Protein AF-0000000074258531 (afdb_homodimer)

Structure (mmCIF, N/CA/C/O backbone):
data_AF-0000000074258531-model_v1
#
loop_
_entity.id
_entity.type
_entity.pdbx_description
1 polymer 'Uncharacterized protein'
#
loop_
_atom_site.group_PDB
_atom_site.id
_atom_site.type_symbol
_atom_site.label_atom_id
_atom_site.label_alt_id
_atom_site.label_comp_id
_atom_site.label_asym_id
_atom_site.label_entity_id
_atom_site.label_seq_id
_atom_site.pdbx_PDB_ins_code
_atom_site.Cartn_x
_atom_site.Cartn_y
_atom_site.Cartn_z
_atom_site.occupancy
_atom_site.B_iso_or_equiv
_atom_site.auth_seq_id
_atom_site.auth_comp_id
_atom_site.auth_asym_id
_atom_site.auth_atom_id
_atom_site.pdbx_PDB_model_num
ATOM 1 N N . MET A 1 1 ? 51.062 -3.027 60.656 1 26.27 1 MET A N 1
ATOM 2 C CA . MET A 1 1 ? 50.844 -3.48 59.281 1 26.27 1 MET A CA 1
ATOM 3 C C . MET A 1 1 ? 49.438 -3.127 58.812 1 26.27 1 MET A C 1
ATOM 5 O O . MET A 1 1 ? 48.438 -3.607 59.375 1 26.27 1 MET A O 1
ATOM 9 N N . SER A 1 2 ? 49.219 -1.805 58.375 1 28.23 2 SER A N 1
ATOM 10 C CA . SER A 1 2 ? 48 -1.084 58.062 1 28.23 2 SER A CA 1
ATOM 11 C C . SER A 1 2 ? 47.312 -1.668 56.812 1 28.23 2 SER A C 1
ATOM 13 O O . SER A 1 2 ? 47.938 -1.778 55.75 1 28.23 2 SER A O 1
ATOM 15 N N . VAL A 1 3 ? 46.406 -2.668 57.062 1 28.23 3 VAL A N 1
ATOM 16 C CA . VAL A 1 3 ? 45.625 -3.371 56.062 1 28.23 3 VAL A CA 1
ATOM 17 C C . VAL A 1 3 ? 44.781 -2.369 55.281 1 28.23 3 VAL A C 1
ATOM 19 O O . VAL A 1 3 ? 43.969 -1.641 55.844 1 28.23 3 VAL A O 1
ATOM 22 N N . VAL A 1 4 ? 45.375 -1.8 54.156 1 29.56 4 VAL A N 1
ATOM 23 C CA . VAL A 1 4 ? 44.781 -0.859 53.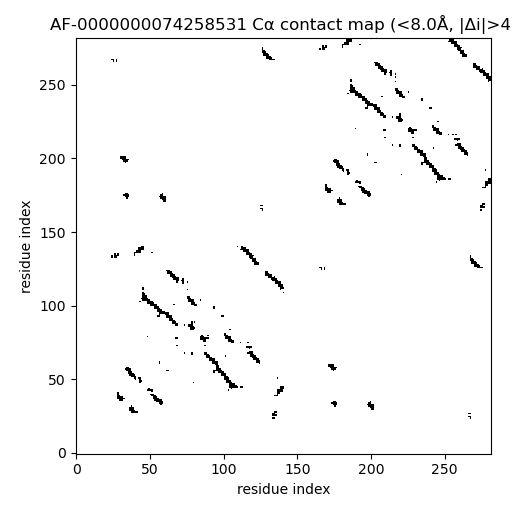219 1 29.56 4 VAL A CA 1
ATOM 24 C C . VAL A 1 4 ? 43.562 -1.503 52.531 1 29.56 4 VAL A C 1
ATOM 26 O O . VAL A 1 4 ? 43.688 -2.566 51.938 1 29.56 4 VAL A O 1
ATOM 29 N N . MET A 1 5 ? 42.312 -1.372 53.125 1 27.48 5 MET A N 1
ATOM 30 C CA . MET A 1 5 ? 41.031 -1.795 52.594 1 27.48 5 MET A CA 1
ATOM 31 C C . MET A 1 5 ? 40.812 -1.232 51.188 1 27.48 5 MET A C 1
ATOM 33 O O . MET A 1 5 ? 40.875 -0.02 51 1 27.48 5 MET A O 1
ATOM 37 N N . GLY A 1 6 ? 41.375 -1.907 50.125 1 28.92 6 GLY A N 1
ATOM 38 C CA . GLY A 1 6 ? 41.25 -1.554 48.719 1 28.92 6 GLY A CA 1
ATOM 39 C C . GLY A 1 6 ? 39.812 -1.458 48.25 1 28.92 6 GLY A C 1
ATOM 40 O O . GLY A 1 6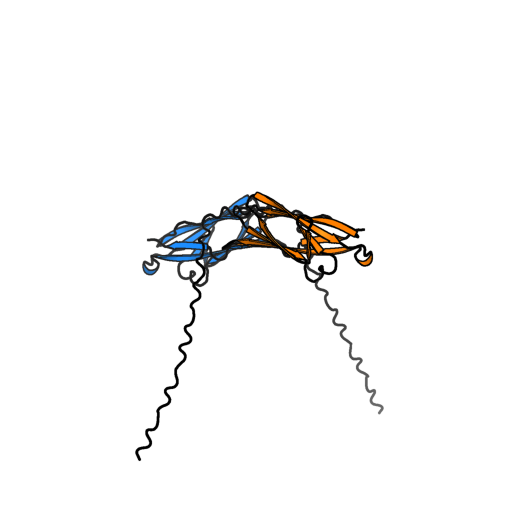 ? 39.031 -2.391 48.469 1 28.92 6 GLY A O 1
ATOM 41 N N . SER A 1 7 ? 39.188 -0.277 48.406 1 26.47 7 SER A N 1
ATOM 42 C CA . SER A 1 7 ? 37.812 0.03 47.969 1 26.47 7 SER A CA 1
ATOM 43 C C . SER A 1 7 ? 37.625 -0.329 46.5 1 26.47 7 SER A C 1
ATOM 45 O O . SER A 1 7 ? 38.438 0.051 45.656 1 26.47 7 SER A O 1
ATOM 47 N N . GLY A 1 8 ? 37.375 -1.646 46.188 1 28.78 8 GLY A N 1
ATOM 48 C CA . GLY A 1 8 ? 37.062 -2.096 44.844 1 28.78 8 GLY A CA 1
ATOM 49 C C . GLY A 1 8 ? 35.938 -1.3 44.219 1 28.78 8 GLY A C 1
ATOM 50 O O . GLY A 1 8 ? 34.844 -1.267 44.719 1 28.78 8 GLY A O 1
ATOM 51 N N . GLY A 1 9 ? 36.281 -0.109 43.688 1 27.09 9 GLY A N 1
ATOM 52 C CA . GLY A 1 9 ? 35.375 0.754 42.969 1 27.09 9 GLY A CA 1
ATOM 53 C C . GLY A 1 9 ? 34.656 0.046 41.844 1 27.09 9 GLY A C 1
ATOM 54 O O . GLY A 1 9 ? 35.25 -0.732 41.094 1 27.09 9 GLY A O 1
ATOM 55 N N . MET A 1 10 ? 33.406 -0.398 42.156 1 24.5 10 MET A N 1
ATOM 56 C CA . MET A 1 10 ? 32.469 -0.991 41.188 1 24.5 10 MET A CA 1
ATOM 57 C C . MET A 1 10 ? 32.344 -0.116 39.938 1 24.5 10 MET A C 1
ATOM 59 O O . MET A 1 10 ? 32.125 1.092 40.031 1 24.5 10 MET A O 1
ATOM 63 N N . ALA A 1 11 ? 33.094 -0.427 38.875 1 23.83 11 ALA A N 1
ATOM 64 C CA . ALA A 1 11 ? 33.031 0.174 37.531 1 23.83 11 ALA A CA 1
ATOM 65 C C . ALA A 1 11 ? 31.594 0.153 37 1 23.83 11 ALA A C 1
ATOM 67 O O . ALA A 1 11 ? 30.953 -0.898 37 1 23.83 11 ALA A O 1
ATOM 68 N N . THR A 1 12 ? 30.812 1.141 37.375 1 24.16 12 THR A N 1
ATOM 69 C CA . THR A 1 12 ? 29.5 1.319 36.75 1 24.16 12 THR A CA 1
ATOM 70 C C . THR A 1 12 ? 29.609 1.31 35.219 1 24.16 12 THR A C 1
ATOM 72 O O . THR A 1 12 ? 30.344 2.107 34.656 1 24.16 12 THR A O 1
ATOM 75 N N . ALA A 1 13 ? 29.625 0.106 34.562 1 25.5 13 ALA A N 1
ATOM 76 C CA . ALA A 1 13 ? 29.516 0.008 33.125 1 25.5 13 ALA A CA 1
ATOM 77 C C . ALA A 1 13 ? 28.406 0.899 32.594 1 25.5 13 ALA A C 1
ATOM 79 O O . ALA A 1 13 ? 27.266 0.814 33.031 1 25.5 13 ALA A O 1
ATOM 80 N N . SER A 1 14 ? 28.719 2.184 32.312 1 24.98 14 SER A N 1
ATOM 81 C CA . SER A 1 14 ? 27.812 3.121 31.656 1 24.98 14 SER A CA 1
ATOM 82 C C . SER A 1 14 ? 27.281 2.549 30.344 1 24.98 14 SER A C 1
ATOM 84 O O . SER A 1 14 ? 28.062 2.172 29.469 1 24.98 14 SER A O 1
ATOM 86 N N . PHE A 1 15 ? 26.25 1.689 30.344 1 24.95 15 PHE A N 1
ATOM 87 C CA . PHE A 1 15 ? 25.547 1.271 29.141 1 24.95 15 PHE A CA 1
ATOM 88 C C . PHE A 1 15 ? 25.219 2.475 28.266 1 24.95 15 PHE A C 1
ATOM 90 O O . PHE A 1 15 ? 24.641 3.457 28.734 1 24.95 15 PHE A O 1
ATOM 97 N N . THR A 1 16 ? 26.219 2.941 27.438 1 23.08 16 THR A N 1
ATOM 98 C CA . THR A 1 16 ? 25.938 3.928 26.406 1 23.08 16 THR A CA 1
ATOM 99 C C . THR A 1 16 ? 24.75 3.496 25.547 1 23.08 16 THR A C 1
ATOM 101 O O . THR A 1 16 ? 24.734 2.393 25 1 23.08 16 THR A O 1
ATOM 104 N N . THR A 1 17 ? 23.578 3.857 25.969 1 25.42 17 THR A N 1
ATOM 105 C CA . THR A 1 17 ? 22.375 3.717 25.141 1 25.42 17 THR A CA 1
ATOM 106 C C . THR A 1 17 ? 22.641 4.242 23.734 1 25.42 17 THR A C 1
ATOM 108 O O . THR A 1 17 ? 23.062 5.383 23.562 1 25.42 17 THR A O 1
ATOM 111 N N . VAL A 1 18 ? 23.297 3.508 22.844 1 23.36 18 VAL A N 1
ATOM 112 C CA . VAL A 1 18 ? 23.375 3.816 21.406 1 23.36 18 VAL A CA 1
ATOM 113 C C . VAL A 1 18 ? 22 4.293 20.922 1 23.36 18 VAL A C 1
ATOM 115 O O . VAL A 1 18 ? 21.016 3.564 21.016 1 23.36 18 VAL A O 1
ATOM 118 N N . ASP A 1 19 ? 21.688 5.535 21.062 1 23.05 19 ASP A N 1
ATOM 119 C CA . ASP A 1 19 ? 20.594 6.172 20.359 1 23.05 19 ASP A CA 1
ATOM 120 C C . ASP A 1 19 ? 20.641 5.832 18.859 1 23.05 19 ASP A C 1
ATOM 122 O O . ASP A 1 19 ? 21.578 6.219 18.156 1 23.05 19 ASP A O 1
ATOM 126 N N . ALA A 1 20 ? 20.391 4.699 18.484 1 26.55 20 ALA A N 1
ATOM 127 C CA . ALA A 1 20 ? 20.234 4.504 17.047 1 26.55 20 ALA A CA 1
ATOM 128 C C . ALA A 1 20 ? 19.469 5.668 16.422 1 26.55 20 ALA A C 1
ATOM 130 O O . ALA A 1 20 ? 18.406 6.055 16.906 1 26.55 20 ALA A O 1
ATOM 131 N N . PRO A 1 21 ? 20.172 6.578 15.695 1 25.78 21 PRO A N 1
ATOM 132 C CA . PRO A 1 21 ? 19.516 7.711 15.039 1 25.78 21 PRO A CA 1
ATOM 133 C C . PRO A 1 21 ? 18.156 7.344 14.445 1 25.78 21 PRO A C 1
ATOM 135 O O . PRO A 1 21 ? 17.938 6.191 14.055 1 25.78 21 PRO A O 1
ATOM 138 N N . ARG A 1 22 ? 17.094 7.938 14.945 1 25.12 22 ARG A N 1
ATOM 139 C CA . ARG A 1 22 ? 15.805 8 14.258 1 25.12 22 ARG A CA 1
ATOM 140 C C . ARG A 1 22 ? 15.984 8.102 12.75 1 25.12 22 ARG A C 1
ATOM 142 O O . ARG A 1 22 ? 16.781 8.922 12.266 1 25.12 22 ARG A O 1
ATOM 149 N N . ASN A 1 23 ? 16.094 7.027 12.109 1 24.73 23 ASN A N 1
ATOM 150 C CA . ASN A 1 23 ? 16.156 7 10.648 1 24.73 23 ASN A CA 1
ATOM 151 C C . ASN A 1 23 ? 15.453 8.211 10.039 1 24.73 23 ASN A C 1
ATOM 153 O O . ASN A 1 23 ? 14.391 8.609 10.5 1 24.73 23 ASN A O 1
ATOM 157 N N . SER A 1 24 ? 16.125 9.281 9.5 1 26.22 24 SER A N 1
ATOM 158 C CA . SER A 1 24 ? 15.695 10.406 8.68 1 26.22 24 SER A CA 1
ATOM 159 C C . SER A 1 24 ? 14.414 10.086 7.914 1 26.22 24 SER A C 1
ATOM 161 O O . SER A 1 24 ? 14.375 9.125 7.141 1 26.22 24 SER A O 1
ATOM 163 N N . ALA A 1 25 ? 13.352 10.555 8.547 1 29.36 25 ALA A N 1
ATOM 164 C CA . ALA A 1 25 ? 12.094 10.602 7.801 1 29.36 25 ALA A CA 1
ATOM 165 C C . ALA A 1 25 ? 12.328 11.094 6.375 1 29.36 25 ALA A C 1
ATOM 167 O O . ALA A 1 25 ? 12.773 12.219 6.168 1 29.36 25 ALA A O 1
ATOM 168 N N . VAL A 1 26 ? 12.984 10.469 5.496 1 27.7 26 VAL A N 1
ATOM 169 C CA . VAL A 1 26 ? 12.875 10.898 4.105 1 27.7 26 VAL A CA 1
ATOM 170 C C . VAL A 1 26 ? 11.484 11.492 3.859 1 27.7 26 VAL A C 1
ATOM 172 O O . VAL A 1 26 ? 10.477 10.805 4.027 1 27.7 26 VAL A O 1
ATOM 175 N N . ASP A 1 27 ? 11.391 12.836 4.055 1 26.38 27 ASP A N 1
ATOM 176 C CA . ASP A 1 27 ? 10.227 13.617 3.652 1 26.38 27 ASP A CA 1
ATOM 177 C C . ASP A 1 27 ? 9.664 13.117 2.322 1 26.38 27 ASP A C 1
ATOM 179 O O . ASP A 1 27 ? 10.281 13.312 1.272 1 26.38 27 ASP A O 1
ATOM 183 N N . VAL A 1 28 ? 9.172 12.078 2.285 1 32.53 28 VAL A N 1
ATOM 184 C CA . VAL A 1 28 ? 8.453 11.672 1.083 1 32.53 28 VAL A CA 1
ATOM 185 C C . VAL A 1 28 ? 7.367 12.695 0.764 1 32.53 28 VAL A C 1
ATOM 187 O O . VAL A 1 28 ? 6.266 12.641 1.317 1 32.53 28 VAL A O 1
ATOM 190 N N . THR A 1 29 ? 7.797 14.055 0.589 1 32.25 29 THR A N 1
ATOM 191 C CA . THR A 1 29 ? 6.836 15.055 0.144 1 32.25 29 THR A CA 1
ATOM 192 C C . THR A 1 29 ? 5.879 14.461 -0.888 1 32.25 29 THR A C 1
ATOM 194 O O . THR A 1 29 ? 4.719 14.18 -0.579 1 32.25 29 THR A O 1
ATOM 197 N N . SER A 1 30 ? 6.113 15.109 -2.191 1 32.5 30 SER A N 1
ATOM 198 C CA . SER A 1 30 ? 5.184 14.891 -3.293 1 32.5 30 SER A CA 1
ATOM 199 C C . SER A 1 30 ? 5.359 13.508 -3.898 1 32.5 30 SER A C 1
ATOM 201 O O . SER A 1 30 ? 6.379 13.227 -4.535 1 32.5 30 SER A O 1
ATOM 203 N N . ASP A 1 31 ? 5.363 12.641 -3.143 1 40.38 31 ASP A N 1
ATOM 204 C CA . ASP A 1 31 ? 5.602 11.383 -3.842 1 40.38 31 ASP A CA 1
ATOM 205 C C . ASP A 1 31 ? 4.469 11.078 -4.816 1 40.38 31 ASP A C 1
ATOM 207 O O . ASP A 1 31 ? 3.297 11.062 -4.43 1 40.38 31 ASP A O 1
ATOM 211 N N . GLU A 1 32 ? 4.711 11.688 -6.02 1 39.19 32 GLU A N 1
ATOM 212 C CA . GLU A 1 32 ?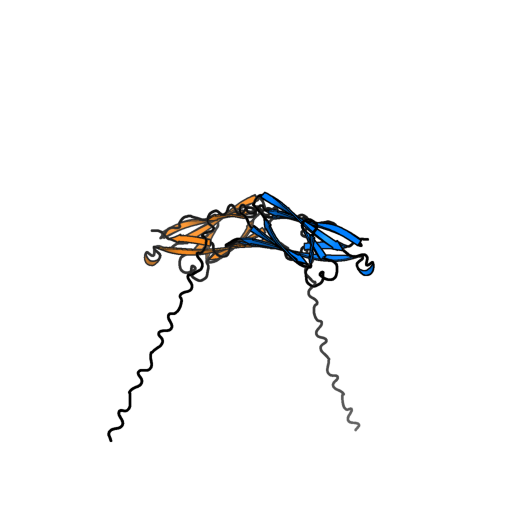 3.887 11.117 -7.082 1 39.19 32 GLU A CA 1
ATOM 213 C C . GLU A 1 32 ? 3.756 9.609 -6.93 1 39.19 32 GLU A C 1
ATOM 215 O O . GLU A 1 32 ? 4.688 8.859 -7.242 1 39.19 32 GLU A O 1
ATOM 220 N N . LEU A 1 33 ? 3.447 9.305 -5.762 1 43.62 33 LEU A N 1
ATOM 221 C CA . LEU A 1 33 ? 3.256 7.867 -5.609 1 43.62 33 LEU A CA 1
ATOM 222 C C . LEU A 1 33 ? 2.34 7.324 -6.699 1 43.62 33 LEU A C 1
ATOM 224 O O . LEU A 1 33 ? 1.337 7.953 -7.047 1 43.62 33 LEU A O 1
ATOM 228 N N . GLY A 1 34 ? 2.834 6.859 -7.555 1 45.47 34 GLY A N 1
ATOM 229 C CA . GLY A 1 34 ? 2.006 6.215 -8.562 1 45.47 34 GLY A CA 1
ATOM 230 C C . GLY A 1 34 ? 0.603 5.91 -8.07 1 45.47 34 GLY A C 1
ATOM 231 O O . GLY A 1 34 ? -0.309 6.723 -8.234 1 45.47 34 GLY A O 1
ATOM 232 N N . ALA A 1 35 ? 0.414 4.918 -7.316 1 51.16 35 ALA A N 1
ATOM 233 C CA . ALA A 1 35 ? -0.926 4.387 -7.078 1 51.16 35 ALA A CA 1
ATOM 234 C C . ALA A 1 35 ? -1.781 5.387 -6.305 1 51.16 35 ALA A C 1
ATOM 236 O O . ALA A 1 35 ? -2.988 5.492 -6.535 1 51.16 35 ALA A O 1
ATOM 237 N N . HIS A 1 36 ? -1.106 6.152 -5.266 1 56.22 36 HIS A N 1
ATOM 238 C CA . HIS A 1 36 ? -1.605 7.359 -4.621 1 56.22 36 HIS A CA 1
ATOM 239 C C . HIS A 1 36 ? -0.624 8.516 -4.781 1 56.22 36 HIS A C 1
ATOM 241 O O . HIS A 1 36 ? 0.59 8.328 -4.68 1 56.22 36 HIS A O 1
ATOM 247 N N . SER A 1 37 ? -1.191 9.438 -5.301 1 78.19 37 SER A N 1
ATOM 248 C CA . SER A 1 37 ? -0.378 10.648 -5.289 1 78.19 37 SER A CA 1
ATOM 249 C C . SER A 1 37 ? -0.714 11.523 -4.086 1 78.19 37 SER A C 1
ATOM 251 O O . SER A 1 37 ? -1.887 11.789 -3.814 1 78.19 37 SER A O 1
ATOM 253 N N . LEU A 1 38 ? 0.176 11.594 -3.234 1 87.69 38 LEU A N 1
ATOM 254 C CA . LEU A 1 38 ? 0.069 12.539 -2.127 1 87.69 38 LEU A CA 1
ATOM 255 C C . LEU A 1 38 ? 0.778 13.852 -2.459 1 87.69 38 LEU A C 1
ATOM 257 O O . LEU A 1 38 ? 1.957 13.844 -2.824 1 87.69 38 LEU A O 1
ATOM 261 N N . ASP A 1 39 ? -0.005 14.891 -2.412 1 90.19 39 ASP A N 1
ATOM 262 C CA . ASP A 1 39 ? 0.582 16.219 -2.461 1 90.19 39 ASP A CA 1
ATOM 263 C C . ASP A 1 39 ? 0.599 16.875 -1.075 1 90.19 39 ASP A C 1
ATOM 265 O O . ASP A 1 39 ? -0.404 17.438 -0.634 1 90.19 39 ASP A O 1
ATOM 269 N N . VAL A 1 40 ? 1.719 16.75 -0.43 1 93.5 40 VAL A N 1
ATOM 270 C CA . VAL A 1 40 ? 1.871 17.219 0.944 1 93.5 40 VAL A CA 1
ATOM 271 C C . VAL A 1 40 ? 2.307 18.688 0.95 1 93.5 40 VAL A C 1
ATOM 273 O O . VAL A 1 40 ? 3.164 19.094 0.159 1 93.5 40 VAL A O 1
ATOM 276 N N . ALA A 1 41 ? 1.733 19.391 1.857 1 95.06 41 ALA A N 1
ATOM 277 C CA . ALA A 1 41 ? 2.053 20.812 1.974 1 95.06 41 ALA A CA 1
ATOM 278 C C . ALA A 1 41 ? 3.525 21.016 2.316 1 95.06 41 ALA A C 1
ATOM 280 O O . ALA A 1 41 ? 4.09 20.266 3.123 1 95.06 41 ALA A O 1
ATOM 281 N N . GLN A 1 42 ? 4.086 22.047 1.744 1 93.06 42 GLN A N 1
ATOM 282 C CA . GLN A 1 42 ? 5.449 22.422 2.094 1 93.06 42 GLN A CA 1
ATOM 283 C C . GLN A 1 42 ? 5.52 23 3.504 1 93.06 42 GLN A C 1
ATOM 285 O O . GLN A 1 42 ? 6.543 22.875 4.184 1 93.06 42 GLN A O 1
ATOM 290 N N . SER A 1 43 ? 4.492 23.672 3.789 1 96.5 43 SER A N 1
ATOM 291 C CA . SER A 1 43 ? 4.348 24.219 5.129 1 96.5 43 SER A CA 1
ATOM 292 C C . SER A 1 43 ? 2.879 24.469 5.469 1 96.5 43 SER A C 1
ATOM 294 O O . SER A 1 43 ? 2.029 24.5 4.578 1 96.5 43 SER A O 1
ATOM 296 N N . VAL A 1 44 ? 2.664 24.5 6.797 1 98.56 44 VAL A N 1
ATOM 297 C CA . VAL A 1 44 ? 1.374 24.922 7.336 1 98.56 44 VAL A CA 1
ATOM 298 C C . VAL A 1 44 ? 1.573 26.094 8.305 1 98.56 44 VAL A C 1
ATOM 300 O O . VAL A 1 44 ? 2.691 26.359 8.75 1 98.56 44 VAL A O 1
ATOM 303 N N . PHE A 1 45 ? 0.486 26.812 8.594 1 98.25 45 PHE A N 1
ATOM 304 C CA . PHE A 1 45 ? 0.713 28.094 9.242 1 98.25 45 PHE A CA 1
ATOM 305 C C . PHE A 1 45 ? -0.116 28.219 10.516 1 98.25 45 PHE A C 1
ATOM 307 O O . PHE A 1 45 ? -1.274 27.797 10.547 1 98.25 45 PHE A O 1
ATOM 314 N N . ILE A 1 46 ? 0.447 28.906 11.492 1 98.12 46 ILE A N 1
ATOM 315 C CA . ILE A 1 46 ? -0.222 29.219 12.75 1 98.12 46 ILE A CA 1
ATOM 316 C C . ILE A 1 46 ? -1.389 30.172 12.484 1 98.12 46 ILE A C 1
ATOM 318 O O . ILE A 1 46 ? -1.303 31.047 11.617 1 98.12 46 ILE A O 1
ATOM 322 N N . ASN A 1 47 ? -2.371 30 13.32 1 98.31 47 ASN A N 1
ATOM 323 C CA . ASN A 1 47 ? -3.562 30.844 13.258 1 98.31 47 ASN A CA 1
ATOM 324 C C . ASN A 1 47 ? -4.195 30.828 11.867 1 98.31 47 ASN A C 1
ATOM 326 O O . ASN A 1 47 ? -4.559 31.859 11.328 1 98.31 47 ASN A O 1
ATOM 330 N N . SER A 1 48 ? -4.234 29.703 11.242 1 98.44 48 SER A N 1
ATOM 331 C CA . SER A 1 48 ? -4.75 29.547 9.891 1 98.44 48 SER A CA 1
ATOM 332 C C . SER A 1 48 ? -5.227 28.125 9.633 1 98.44 48 SER A C 1
ATOM 334 O O . SER A 1 48 ? -4.895 27.203 10.383 1 98.44 48 SER A O 1
ATOM 336 N N . THR A 1 49 ? -6.059 27.984 8.695 1 98.69 49 THR A N 1
ATOM 337 C CA . THR A 1 49 ? -6.383 26.688 8.102 1 98.69 49 THR A CA 1
ATOM 338 C C . THR A 1 49 ? -5.656 26.5 6.773 1 98.69 49 THR A C 1
ATOM 340 O O . THR A 1 49 ? -5.887 27.25 5.824 1 98.69 49 THR A O 1
ATOM 343 N N . SER A 1 50 ? -4.754 25.531 6.695 1 98.56 50 SER A N 1
ATOM 344 C CA . SER A 1 50 ? -3.918 25.281 5.527 1 98.56 50 SER A CA 1
ATOM 345 C C . SER A 1 50 ? -4.223 23.906 4.918 1 98.56 50 SER A C 1
ATOM 347 O O . SER A 1 50 ? -4.609 22.984 5.629 1 98.56 50 SER A O 1
ATOM 349 N N . SER A 1 51 ? -4.086 23.844 3.518 1 98.38 51 SER A N 1
ATOM 350 C CA . SER A 1 51 ? -4.035 22.5 2.945 1 98.38 51 SER A CA 1
ATOM 351 C C . SER A 1 51 ? -2.857 21.703 3.498 1 98.38 51 SER A C 1
ATOM 353 O O . SER A 1 51 ? -1.717 22.172 3.461 1 98.38 51 SER A O 1
ATOM 355 N N . LEU A 1 52 ? -3.162 20.547 4.07 1 98.25 52 LEU A N 1
ATOM 356 C CA . LEU A 1 52 ? -2.1 19.703 4.598 1 98.25 52 LEU A CA 1
ATOM 357 C C . LEU A 1 52 ? -1.666 18.672 3.559 1 98.25 52 LEU A C 1
ATOM 359 O O . LEU A 1 52 ? -0.473 18.531 3.277 1 98.25 52 LEU A O 1
ATOM 363 N N . VAL A 1 53 ? -2.631 17.969 3.006 1 96.62 53 VAL A N 1
ATOM 364 C CA . VAL A 1 53 ? -2.336 16.938 2.014 1 96.62 53 VAL A CA 1
ATOM 365 C C . VAL A 1 53 ? -3.514 16.797 1.052 1 96.62 53 VAL A C 1
ATOM 367 O O . VAL A 1 53 ? -4.672 16.844 1.469 1 96.62 53 VAL A O 1
ATOM 370 N N . THR A 1 54 ? -3.283 16.734 -0.203 1 95.38 54 THR A N 1
ATOM 371 C CA . THR A 1 54 ? -4.238 16.281 -1.209 1 95.38 54 THR A CA 1
ATOM 372 C C . THR A 1 54 ? -3.947 14.852 -1.632 1 95.38 54 THR A C 1
ATOM 374 O O . THR A 1 54 ? -2.832 14.531 -2.053 1 95.38 54 THR A O 1
ATOM 377 N N . VAL A 1 55 ? -4.957 14 -1.43 1 92.94 55 VAL A N 1
ATOM 378 C CA . VAL A 1 55 ? -4.836 12.586 -1.779 1 92.94 55 VAL A CA 1
ATOM 379 C C . VAL A 1 55 ? -5.539 12.32 -3.107 1 92.94 55 VAL A C 1
ATOM 381 O O . VAL A 1 55 ? -6.703 12.688 -3.285 1 92.94 55 VAL A O 1
ATOM 384 N N . THR A 1 56 ? -4.859 11.758 -4.02 1 88.81 56 THR A N 1
ATOM 385 C CA . THR A 1 56 ? -5.445 11.289 -5.273 1 88.81 56 THR A CA 1
ATOM 386 C C . THR A 1 56 ? -5.434 9.766 -5.344 1 88.81 56 THR A C 1
ATOM 388 O O . THR A 1 56 ? -4.391 9.141 -5.137 1 88.81 56 THR A O 1
ATOM 391 N N . ASN A 1 57 ? -6.586 9.203 -5.633 1 89 57 ASN A N 1
ATOM 392 C CA . ASN A 1 57 ? -6.68 7.754 -5.758 1 89 57 ASN A CA 1
ATOM 393 C C . ASN A 1 57 ? -6.371 7.297 -7.18 1 89 57 ASN A C 1
ATOM 395 O O . ASN A 1 57 ? -7.188 7.477 -8.086 1 89 57 ASN A O 1
ATOM 399 N N . ARG A 1 58 ? -5.289 6.559 -7.18 1 78.38 58 ARG A N 1
ATOM 400 C CA . ARG A 1 58 ? -4.879 6.043 -8.484 1 78.38 58 ARG A CA 1
ATOM 401 C C . ARG A 1 58 ? -4.816 4.52 -8.469 1 78.38 58 ARG A C 1
ATOM 403 O O . ARG A 1 58 ? -4.129 3.916 -9.297 1 78.38 58 ARG A O 1
ATOM 410 N N . LEU A 1 59 ? -5.469 3.883 -7.5 1 77.06 59 LEU A N 1
ATOM 411 C CA . LEU A 1 59 ? -5.324 2.453 -7.254 1 77.06 59 LEU A CA 1
ATOM 412 C C . LEU A 1 59 ? -6.305 1.653 -8.102 1 77.06 59 LEU A C 1
ATOM 414 O O . LEU A 1 59 ? -6.383 0.428 -7.988 1 77.06 59 LEU A O 1
ATOM 418 N N . GLY A 1 60 ? -7.059 2.229 -9.078 1 75.69 60 GLY A N 1
ATOM 419 C CA . GLY A 1 60 ? -7.898 1.542 -10.055 1 75.69 60 GLY A CA 1
ATOM 420 C C . GLY A 1 60 ? -9.195 1.022 -9.461 1 75.69 60 GLY A C 1
ATOM 421 O O . GLY A 1 60 ? -9.93 0.277 -10.109 1 75.69 60 GLY A O 1
ATOM 422 N N . ARG A 1 61 ? -9.414 1.254 -8.242 1 82 61 ARG A N 1
ATOM 423 C CA . ARG A 1 61 ? -10.633 0.899 -7.52 1 82 61 ARG A CA 1
ATOM 424 C C . ARG A 1 61 ? -10.93 1.91 -6.418 1 82 61 ARG A C 1
ATOM 426 O O . ARG A 1 61 ? -10.086 2.74 -6.082 1 82 61 ARG A O 1
ATOM 433 N N . ASP A 1 62 ? -12.141 1.833 -5.957 1 89.44 62 ASP A N 1
ATOM 434 C CA . ASP A 1 62 ? -12.461 2.676 -4.809 1 89.44 62 ASP A CA 1
ATOM 435 C C . ASP A 1 62 ? -11.703 2.217 -3.564 1 89.44 62 ASP A C 1
ATOM 437 O O . ASP A 1 62 ? -11.539 1.016 -3.342 1 89.44 62 ASP A O 1
ATOM 441 N N . VAL A 1 63 ? -11.25 3.156 -2.77 1 90.62 63 VAL A N 1
ATOM 442 C CA . VAL A 1 63 ? -10.5 2.822 -1.564 1 90.62 63 VAL A CA 1
ATOM 443 C C . VAL A 1 63 ? -10.977 3.688 -0.4 1 90.62 63 VAL A C 1
ATOM 445 O O . VAL A 1 63 ? -11.555 4.758 -0.609 1 90.62 63 VAL A O 1
ATOM 448 N N . THR A 1 64 ? -10.836 3.135 0.766 1 96.31 64 THR A N 1
ATOM 449 C CA . THR A 1 64 ? -11 3.934 1.976 1 96.31 64 THR A CA 1
ATOM 450 C C . THR A 1 64 ? -9.68 4.57 2.387 1 96.31 64 THR A C 1
ATOM 452 O O . THR A 1 64 ? -8.68 3.877 2.564 1 96.31 64 THR A O 1
ATOM 455 N N . ILE A 1 65 ? -9.695 5.879 2.465 1 95.94 65 ILE A N 1
ATOM 456 C CA . ILE A 1 65 ? -8.516 6.645 2.865 1 95.94 65 ILE A CA 1
ATOM 457 C C . ILE A 1 65 ? -8.641 7.055 4.328 1 95.94 65 ILE A C 1
ATOM 459 O O . ILE A 1 65 ? -9.711 7.484 4.773 1 95.94 65 ILE A O 1
ATOM 463 N N . THR A 1 66 ? -7.613 6.852 5.109 1 98.06 66 THR A N 1
ATOM 464 C CA . THR A 1 66 ? -7.508 7.391 6.457 1 98.06 66 THR A CA 1
ATOM 465 C C . THR A 1 66 ? -6.309 8.328 6.574 1 98.06 66 THR A C 1
ATOM 467 O O . THR A 1 66 ? -5.188 7.957 6.223 1 98.06 66 THR A O 1
ATOM 470 N N . VAL A 1 67 ? -6.574 9.508 6.93 1 98.19 67 VAL A N 1
ATOM 471 C CA . VAL A 1 67 ? -5.535 10.477 7.266 1 98.19 67 VAL A CA 1
ATOM 472 C C . VAL A 1 67 ? -5.566 10.773 8.766 1 98.19 67 VAL A C 1
ATOM 474 O O . VAL A 1 67 ? -6.633 11.031 9.328 1 98.19 67 VAL A O 1
ATOM 477 N N . GLY A 1 68 ? -4.43 10.703 9.461 1 98.81 68 GLY A N 1
ATOM 478 C CA . GLY A 1 68 ? -4.395 10.984 10.883 1 98.81 68 GLY A CA 1
ATOM 479 C C . GLY A 1 68 ? -3.119 11.68 11.328 1 98.81 68 GLY A C 1
ATOM 480 O O . GLY A 1 68 ? -2.045 11.414 10.781 1 98.81 68 GLY A O 1
ATOM 481 N N . LEU A 1 69 ? -3.316 12.508 12.289 1 98.88 69 LEU A N 1
ATOM 482 C CA . LEU A 1 69 ? -2.15 13.062 12.969 1 98.88 69 LEU A CA 1
ATOM 483 C C . LEU A 1 69 ? -1.488 12.008 13.852 1 98.88 69 LEU A C 1
ATOM 485 O O . LEU A 1 69 ? -2.174 11.219 14.508 1 98.88 69 LEU A O 1
ATOM 489 N N . ARG A 1 70 ? -0.157 11.969 13.805 1 98.5 70 ARG A N 1
ATOM 490 C CA . ARG A 1 70 ? 0.533 11.133 14.781 1 98.5 70 ARG A CA 1
ATOM 491 C C . ARG A 1 70 ? 0.343 11.664 16.188 1 98.5 70 ARG A C 1
ATOM 493 O O . ARG A 1 70 ? 0.037 12.844 16.375 1 98.5 70 ARG A O 1
ATOM 500 N N . ASP A 1 71 ? 0.602 10.797 17.188 1 97.81 71 ASP A N 1
ATOM 501 C CA . ASP A 1 71 ? 0.374 11.148 18.578 1 97.81 71 ASP A CA 1
ATOM 502 C C . ASP A 1 71 ? 1.154 12.406 18.969 1 97.81 71 ASP A C 1
ATOM 504 O O . ASP A 1 71 ? 0.649 13.258 19.703 1 97.81 71 ASP A O 1
ATOM 508 N N . ASP A 1 72 ? 2.303 12.555 18.547 1 97.06 72 ASP A N 1
ATOM 509 C CA . ASP A 1 72 ? 3.178 13.664 18.938 1 97.06 72 ASP A CA 1
ATOM 510 C C . ASP A 1 72 ? 2.822 14.938 18.172 1 97.06 72 ASP A C 1
ATOM 512 O O . ASP A 1 72 ? 3.467 15.969 18.359 1 97.06 72 ASP A O 1
ATOM 516 N N . SER A 1 73 ? 1.797 14.891 17.328 1 98.44 73 SER A N 1
ATOM 517 C CA . SER A 1 73 ? 1.424 16.062 16.547 1 98.44 73 SER A CA 1
ATOM 518 C C . SER A 1 73 ? -0.011 16.484 16.828 1 98.44 73 SER A C 1
ATOM 520 O O . SER A 1 73 ? -0.475 17.516 16.328 1 98.44 73 SER A O 1
ATOM 522 N N . GLU A 1 74 ? -0.69 15.75 17.656 1 98.56 74 GLU A N 1
ATOM 523 C CA . GLU A 1 74 ? -2.105 16 17.906 1 98.56 74 GLU A CA 1
ATOM 524 C C . GLU A 1 74 ? -2.305 17.328 18.641 1 98.56 74 GLU A C 1
ATOM 526 O O . GLU A 1 74 ? -3.377 17.938 18.562 1 98.56 74 GLU A O 1
ATOM 531 N N . HIS A 1 75 ? -1.346 17.75 19.328 1 98.31 75 HIS A N 1
ATOM 532 C CA . HIS A 1 75 ? -1.458 19 20.078 1 98.31 75 HIS A CA 1
ATOM 533 C C . HIS A 1 75 ? -1.323 20.203 19.172 1 98.31 75 HIS A C 1
ATOM 535 O O . HIS A 1 75 ? -1.628 21.328 19.562 1 98.31 75 HIS A O 1
ATOM 541 N N . ILE A 1 76 ? -0.851 20.016 17.969 1 98.62 76 ILE A N 1
ATOM 542 C CA . ILE A 1 76 ? -0.481 21.125 17.094 1 98.62 76 ILE A CA 1
ATOM 543 C C . ILE A 1 76 ? -1.737 21.75 16.5 1 98.62 76 ILE A C 1
ATOM 545 O O . ILE A 1 76 ? -1.808 22.969 16.312 1 98.62 76 ILE A O 1
ATOM 549 N N . GLY A 1 77 ? -2.68 20.938 16.109 1 98.75 77 GLY A N 1
ATOM 550 C CA . GLY A 1 77 ? -3.9 21.406 15.469 1 98.75 77 GLY A CA 1
ATOM 551 C C . GLY A 1 77 ? -4.91 20.312 15.219 1 98.75 77 GLY A C 1
ATOM 552 O O . GLY A 1 77 ? -4.773 19.203 15.742 1 98.75 77 GLY A O 1
ATOM 553 N N . ASP A 1 78 ? -5.977 20.703 14.453 1 98.88 78 ASP A N 1
ATOM 554 C CA . ASP A 1 78 ? -7.047 19.781 14.102 1 98.88 78 ASP A CA 1
ATOM 555 C C . ASP A 1 78 ? -7.191 19.656 12.586 1 98.88 78 ASP A C 1
ATOM 557 O O . ASP A 1 78 ? -7.094 20.656 11.867 1 98.88 78 ASP A O 1
ATOM 561 N N . LEU A 1 79 ? -7.488 18.422 12.148 1 98.94 79 LEU A N 1
ATOM 562 C CA . LEU A 1 79 ? -7.762 18.219 10.727 1 98.94 79 LEU A CA 1
ATOM 563 C C . LEU A 1 79 ? -9.109 18.828 10.344 1 98.94 79 LEU A C 1
ATOM 565 O O . LEU A 1 79 ? -10.031 18.859 11.164 1 98.94 79 LEU A O 1
ATOM 569 N N . VAL A 1 80 ? -9.195 19.312 9.094 1 98.94 80 VAL A N 1
ATOM 570 C CA . VAL A 1 80 ? -10.406 19.891 8.523 1 98.94 80 VAL A CA 1
ATOM 571 C C . VAL A 1 80 ? -10.672 19.281 7.148 1 98.94 80 VAL A C 1
ATOM 573 O O . VAL A 1 80 ? -9.773 19.172 6.316 1 98.94 80 VAL A O 1
ATOM 576 N N . VAL A 1 81 ? -11.836 18.812 6.984 1 98.75 81 VAL A N 1
ATOM 577 C CA . VAL A 1 81 ? -12.258 18.281 5.695 1 98.75 81 VAL A CA 1
ATOM 578 C C . VAL A 1 81 ? -13.555 18.953 5.25 1 98.75 81 VAL A C 1
ATOM 580 O O . VAL A 1 81 ? -14.539 18.984 5.992 1 98.75 81 VAL A O 1
ATOM 583 N N . ASP A 1 82 ? -13.469 19.516 4.035 1 97.81 82 ASP A N 1
ATOM 584 C CA . ASP A 1 82 ? -14.641 20.188 3.473 1 97.81 82 ASP A CA 1
ATOM 585 C C . ASP A 1 82 ? -15.195 21.234 4.43 1 97.81 82 ASP A C 1
ATOM 587 O O . ASP A 1 82 ? -16.406 21.328 4.625 1 97.81 82 ASP A O 1
ATOM 591 N N . GLY A 1 83 ? -14.352 21.875 5.109 1 98.06 83 GLY A N 1
ATOM 592 C CA . GLY A 1 83 ? -14.711 23.016 5.941 1 98.06 83 GLY A CA 1
ATOM 593 C C . GLY A 1 83 ? -15.133 22.609 7.34 1 98.06 83 GLY A C 1
ATOM 594 O O . GLY A 1 83 ? -15.508 23.469 8.148 1 98.06 83 GLY A O 1
ATOM 595 N N . THR A 1 84 ? -15.164 21.344 7.672 1 98.56 84 THR A N 1
ATOM 596 C CA . THR A 1 84 ? -15.562 20.859 8.992 1 98.56 84 THR A CA 1
ATOM 597 C C . THR A 1 84 ? -14.352 20.359 9.773 1 98.56 84 THR A C 1
ATOM 599 O O . THR A 1 84 ? -13.578 19.547 9.273 1 98.56 84 THR A O 1
ATOM 602 N N . VAL A 1 85 ? -14.195 20.781 11.008 1 98.75 85 VAL A N 1
ATOM 603 C CA . VAL A 1 85 ? -13.148 20.281 11.891 1 98.75 85 VAL A CA 1
ATOM 604 C C . VAL A 1 85 ? -13.438 18.844 12.266 1 98.75 85 VAL A C 1
ATOM 606 O O . VAL A 1 85 ? -14.516 18.531 12.773 1 98.75 85 VAL A O 1
ATOM 609 N N . VAL A 1 86 ? -12.492 17.953 12.031 1 98.81 86 VAL A N 1
ATOM 610 C CA . VAL A 1 86 ? -12.758 16.531 12.258 1 98.81 86 VAL A CA 1
ATOM 611 C C . VAL A 1 86 ? -11.82 16 13.336 1 98.81 86 VAL A C 1
ATOM 613 O O . VAL A 1 86 ? -11.836 14.805 13.648 1 98.81 86 VAL A O 1
ATOM 616 N N . GLY A 1 87 ? -10.961 16.812 13.914 1 98.75 87 GLY A N 1
ATOM 617 C CA . GLY A 1 87 ? -10.086 16.406 15 1 98.75 87 GLY A CA 1
ATOM 618 C C . GLY A 1 87 ? -8.789 15.773 14.523 1 98.75 87 GLY A C 1
ATOM 619 O O . GLY A 1 87 ? -8.125 16.297 13.633 1 98.75 87 GLY A O 1
ATOM 620 N N . ASN A 1 88 ? -8.352 14.648 15.031 1 98.88 88 ASN A N 1
ATOM 621 C CA . ASN A 1 88 ? -7.008 14.109 14.844 1 98.88 88 ASN A CA 1
ATOM 622 C C . ASN A 1 88 ? -6.953 13.141 13.664 1 98.88 88 ASN A C 1
ATOM 624 O O . ASN A 1 88 ? -5.867 12.797 13.188 1 98.88 88 ASN A O 1
ATOM 628 N N . ALA A 1 89 ? -8.125 12.672 13.242 1 98.94 89 ALA A N 1
ATOM 629 C CA . ALA A 1 89 ? -8.141 11.711 12.141 1 98.94 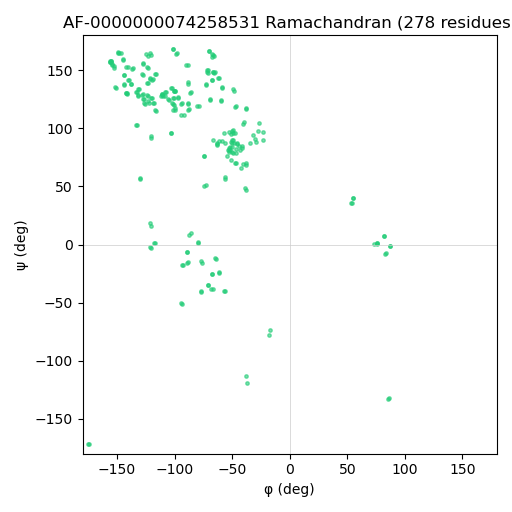89 ALA A CA 1
ATOM 630 C C . ALA A 1 89 ? -9.445 11.789 11.367 1 98.94 89 ALA A C 1
ATOM 632 O O . ALA A 1 89 ? -10.461 12.258 11.891 1 98.94 89 ALA A O 1
ATOM 633 N N . THR A 1 90 ? -9.398 11.453 10.133 1 98.81 90 THR A N 1
ATOM 634 C CA . THR A 1 90 ? -10.57 11.352 9.266 1 98.81 90 THR A CA 1
ATOM 635 C C . THR A 1 90 ? -10.453 10.141 8.344 1 98.81 90 THR A C 1
ATOM 637 O O . THR A 1 90 ? -9.352 9.648 8.094 1 98.81 90 THR A O 1
ATOM 640 N N . SER A 1 91 ? -11.531 9.594 7.926 1 98.69 91 SER A N 1
ATOM 641 C CA . SER A 1 91 ? -11.617 8.5 6.965 1 98.69 91 SER A CA 1
ATOM 642 C C . SER A 1 91 ? -12.734 8.727 5.957 1 98.69 91 SER A C 1
ATOM 644 O O . SER A 1 91 ? -13.812 9.219 6.312 1 98.69 91 SER A O 1
ATOM 646 N N . PHE A 1 92 ? -12.453 8.43 4.73 1 98.12 92 PHE A N 1
ATOM 647 C CA . PHE A 1 92 ? -13.445 8.594 3.674 1 98.12 92 PHE A CA 1
ATOM 648 C C . PHE A 1 92 ? -13.148 7.656 2.506 1 98.12 92 PHE A C 1
ATOM 650 O O . PHE A 1 92 ? -12.016 7.191 2.35 1 98.12 92 PHE A O 1
ATOM 657 N N . THR A 1 93 ? -14.156 7.387 1.772 1 97.56 93 THR A N 1
ATOM 658 C CA . THR A 1 93 ? -13.953 6.629 0.544 1 97.56 93 THR A CA 1
ATOM 659 C C . THR A 1 93 ? -13.586 7.555 -0.612 1 97.56 93 THR A C 1
ATOM 661 O O . THR A 1 93 ? -14.18 8.625 -0.767 1 97.56 93 THR A O 1
ATOM 664 N N . LEU A 1 94 ? -12.586 7.199 -1.289 1 94.56 94 LEU A N 1
ATOM 665 C CA . LEU A 1 94 ? -12.141 7.949 -2.459 1 94.56 94 LEU A CA 1
ATOM 666 C C . LEU A 1 94 ? -12.25 7.102 -3.723 1 94.56 94 LEU A C 1
ATOM 668 O O . LEU A 1 94 ? -11.625 6.039 -3.818 1 94.56 94 LEU A O 1
ATOM 672 N N . THR A 1 95 ? -13.172 7.586 -4.664 1 93.06 95 THR A N 1
ATOM 673 C CA . THR A 1 95 ? -13.359 6.891 -5.93 1 93.06 95 THR A CA 1
ATOM 674 C C . THR A 1 95 ? -12.102 6.957 -6.781 1 93.06 95 THR A C 1
ATOM 676 O O . THR A 1 95 ? -11.336 7.922 -6.695 1 93.06 95 THR A O 1
ATOM 679 N N . GLN A 1 96 ? -11.883 5.938 -7.527 1 84.44 96 GLN A N 1
ATOM 680 C CA . GLN A 1 96 ? -10.727 5.898 -8.414 1 84.44 96 GLN A CA 1
ATOM 681 C C . GLN A 1 96 ? -10.617 7.184 -9.234 1 84.44 96 GLN A C 1
ATOM 683 O O . GLN A 1 96 ? -11.609 7.648 -9.805 1 84.44 96 GLN A O 1
ATOM 688 N N . GLY A 1 97 ? -9.422 7.684 -9.234 1 85.38 97 GLY A N 1
ATOM 689 C CA . GLY A 1 97 ? -9.125 8.812 -10.102 1 85.38 97 GLY A CA 1
ATOM 690 C C . GLY A 1 97 ? -9.516 10.148 -9.492 1 85.38 97 GLY A C 1
ATOM 691 O O . GLY A 1 97 ? -9.188 11.203 -10.039 1 85.38 97 GLY A O 1
ATOM 692 N N . THR A 1 98 ? -10.164 10.172 -8.391 1 92.94 98 THR A N 1
ATOM 693 C CA . THR A 1 98 ? -10.586 11.422 -7.762 1 92.94 98 THR A CA 1
ATOM 694 C C . THR A 1 98 ? -9.617 11.82 -6.652 1 92.94 98 THR A C 1
ATOM 696 O O . THR A 1 98 ? -8.734 11.039 -6.277 1 92.94 98 THR A O 1
ATOM 699 N N . GLU A 1 99 ? -9.695 13.055 -6.242 1 94.38 99 GLU A N 1
ATOM 700 C CA . GLU A 1 99 ? -8.82 13.578 -5.199 1 94.38 99 GLU A CA 1
ATOM 701 C C . GLU A 1 99 ? -9.625 14.242 -4.086 1 94.38 99 GLU A C 1
ATOM 703 O O . GLU A 1 99 ? -10.789 14.602 -4.285 1 94.38 99 GLU A O 1
ATOM 708 N N . ARG A 1 100 ? -9.156 14.344 -2.943 1 96.94 100 ARG A N 1
ATOM 709 C CA . ARG A 1 100 ? -9.703 15.07 -1.804 1 96.94 100 ARG A CA 1
ATOM 710 C C . ARG A 1 100 ? -8.594 15.695 -0.966 1 96.94 100 ARG A C 1
ATOM 712 O O . ARG A 1 100 ? -7.543 15.078 -0.764 1 96.94 100 ARG A O 1
ATOM 719 N N . THR A 1 101 ? -8.844 16.859 -0.567 1 97.88 101 THR A N 1
ATOM 720 C CA . THR A 1 101 ? -7.879 17.594 0.245 1 97.88 101 THR A CA 1
ATOM 721 C C . THR A 1 101 ? -8.258 17.531 1.722 1 97.88 101 THR A C 1
ATOM 723 O O . THR A 1 101 ? -9.422 17.703 2.076 1 97.88 101 THR A O 1
ATOM 726 N N . VAL A 1 102 ? -7.309 17.219 2.551 1 98.69 102 VAL A N 1
ATOM 727 C CA . VAL A 1 102 ? -7.41 17.328 4.004 1 98.69 102 VAL A CA 1
ATOM 728 C C . VAL A 1 102 ? -6.605 18.531 4.484 1 98.69 102 VAL A C 1
ATOM 730 O O . VAL A 1 102 ? -5.43 18.672 4.145 1 98.69 102 VAL A O 1
ATOM 733 N N . GLN A 1 103 ? -7.262 19.375 5.184 1 98.94 103 GLN A N 1
ATOM 734 C CA . GLN A 1 103 ? -6.641 20.578 5.723 1 98.94 103 GLN A CA 1
ATOM 735 C C . GLN A 1 103 ? -6.316 20.422 7.207 1 98.94 103 GLN A C 1
ATOM 737 O O . GLN A 1 103 ? -6.688 19.406 7.82 1 98.94 103 GLN A O 1
ATOM 742 N N . ILE A 1 104 ? -5.539 21.344 7.734 1 98.94 104 ILE A N 1
ATOM 743 C CA . ILE A 1 104 ? -5.266 21.422 9.164 1 98.94 104 ILE A CA 1
ATOM 744 C C . ILE A 1 104 ? -5.473 22.844 9.656 1 98.94 104 ILE A C 1
ATOM 746 O O . ILE A 1 104 ? -5.09 23.797 8.977 1 98.94 104 ILE A O 1
ATOM 750 N N . GLU A 1 105 ? -6.141 22.969 10.734 1 98.88 105 GLU A N 1
ATOM 751 C CA . GLU A 1 105 ? -6.293 24.25 11.438 1 98.88 105 GLU A CA 1
ATOM 752 C C . GLU A 1 105 ? -5.348 24.328 12.633 1 98.88 105 GLU A C 1
ATOM 754 O O . GLU A 1 105 ? -5.406 23.5 13.539 1 98.88 105 GLU A O 1
ATOM 759 N N . ILE A 1 106 ? -4.52 25.266 12.594 1 98.88 106 ILE A N 1
ATOM 760 C CA . ILE A 1 106 ? -3.566 25.469 13.68 1 98.88 106 ILE A CA 1
ATOM 761 C C . ILE A 1 106 ? -3.928 26.734 14.445 1 98.88 106 ILE A C 1
ATOM 763 O O . ILE A 1 106 ? -4.094 27.797 13.859 1 98.88 106 ILE A O 1
ATOM 767 N N . PRO A 1 107 ? -4.051 26.641 15.789 1 98.62 107 PRO A N 1
ATOM 768 C CA . PRO A 1 107 ? -4.473 27.797 16.578 1 98.62 107 PRO A CA 1
ATOM 769 C C . PRO A 1 107 ? -3.4 28.891 16.641 1 98.62 107 PRO A C 1
ATOM 771 O O . PRO A 1 107 ? -2.246 28.641 16.281 1 98.62 107 PRO A O 1
ATOM 774 N N . ASP A 1 108 ? -3.869 30.047 17.109 1 97.88 108 ASP A N 1
ATOM 775 C CA . ASP A 1 108 ? -2.963 31.172 17.328 1 97.88 108 ASP A CA 1
ATOM 776 C C . ASP A 1 108 ? -2.109 30.953 18.562 1 97.88 108 ASP A C 1
ATOM 778 O O . ASP A 1 108 ? -2.393 31.516 19.625 1 97.88 108 ASP A O 1
ATOM 782 N N . ASP A 1 109 ? -1.159 30.156 18.5 1 97.62 109 ASP A N 1
ATOM 783 C CA . ASP A 1 109 ? -0.227 29.812 19.562 1 97.62 109 ASP A CA 1
ATOM 784 C C . ASP A 1 109 ? 1.217 29.859 19.062 1 97.62 109 ASP A C 1
ATOM 786 O O . ASP A 1 109 ? 1.688 28.906 18.438 1 97.62 109 ASP A O 1
ATOM 790 N N . ALA A 1 110 ? 1.936 30.812 19.344 1 95.19 110 ALA A N 1
ATOM 791 C CA . ALA A 1 110 ? 3.287 31.078 18.859 1 95.19 110 ALA A CA 1
ATOM 792 C C . ALA A 1 110 ? 4.246 29.969 19.281 1 95.19 110 ALA A C 1
ATOM 794 O O . ALA A 1 110 ? 5.309 29.797 18.688 1 95.19 110 ALA A O 1
ATOM 795 N N . SER A 1 111 ? 3.912 29.25 20.359 1 97.06 111 SER A N 1
ATOM 796 C CA . SER A 1 111 ? 4.777 28.172 20.812 1 97.06 111 SER A CA 1
ATOM 797 C C . SER A 1 111 ? 4.859 27.047 19.797 1 97.06 111 SER A C 1
ATOM 799 O O . SER A 1 111 ? 5.727 26.188 19.875 1 97.06 111 SER A O 1
ATOM 801 N N . LEU A 1 112 ? 4.02 27.094 18.844 1 97.94 112 LEU A N 1
ATOM 802 C CA . LEU A 1 112 ? 3.963 26.031 17.828 1 97.94 112 LEU A CA 1
ATOM 803 C C . LEU A 1 112 ? 4.895 26.359 16.672 1 97.94 112 LEU A C 1
ATOM 805 O O . LEU A 1 112 ? 5.07 25.531 15.766 1 97.94 112 LEU A O 1
ATOM 809 N N . THR A 1 113 ? 5.422 27.562 16.766 1 95.12 113 THR A N 1
ATOM 810 C CA . THR A 1 113 ? 6.348 27.938 15.695 1 95.12 113 THR A CA 1
ATOM 811 C C . THR A 1 113 ? 7.516 26.953 15.625 1 95.12 113 THR A C 1
ATOM 813 O O . THR A 1 113 ? 8.062 26.562 16.656 1 95.12 113 THR A O 1
ATOM 816 N N . ASP A 1 114 ? 7.906 26.484 14.398 1 94.56 114 ASP A N 1
ATOM 817 C CA . ASP A 1 114 ? 9.039 25.625 14.086 1 94.56 114 ASP A CA 1
ATOM 818 C C . ASP A 1 114 ? 8.75 24.172 14.477 1 94.56 114 ASP A C 1
ATOM 820 O O . ASP A 1 114 ? 9.633 23.328 14.422 1 94.56 114 ASP A O 1
ATOM 824 N N . GLU A 1 115 ? 7.555 23.953 14.992 1 97.88 115 GLU A N 1
ATOM 825 C CA . GLU A 1 115 ? 7.148 22.562 15.133 1 97.88 115 GLU A CA 1
ATOM 826 C C . GLU A 1 115 ? 6.941 21.906 13.766 1 97.88 115 GLU A C 1
ATOM 828 O O . GLU A 1 115 ? 7.016 22.578 12.734 1 97.88 115 GLU A O 1
ATOM 833 N N . THR A 1 116 ? 6.906 20.625 13.797 1 97.88 116 THR A N 1
ATOM 834 C CA . THR A 1 116 ? 6.605 19.844 12.602 1 97.88 116 THR A CA 1
ATOM 835 C C . THR A 1 116 ? 5.359 18.984 12.82 1 97.88 116 THR A C 1
ATOM 837 O O . THR A 1 116 ? 5.238 18.312 13.844 1 97.88 116 THR A O 1
ATOM 840 N N . VAL A 1 117 ? 4.375 19.141 11.891 1 98.44 117 VAL A N 1
ATOM 841 C CA . VAL A 1 117 ? 3.221 18.25 11.914 1 98.44 117 VAL A CA 1
ATOM 842 C C . VAL A 1 117 ? 3.592 16.906 11.273 1 98.44 117 VAL A C 1
ATOM 844 O O . VAL A 1 117 ? 3.988 16.859 10.109 1 98.44 117 VAL A O 1
ATOM 847 N N . TYR A 1 118 ? 3.498 15.828 12.031 1 97.44 118 TYR A N 1
ATOM 848 C CA . TYR A 1 118 ? 3.646 14.477 11.5 1 97.44 118 TYR A CA 1
ATOM 849 C C . TYR A 1 118 ? 2.291 13.797 11.352 1 97.44 118 TYR A C 1
ATOM 851 O O . TYR A 1 118 ? 1.438 13.898 12.242 1 97.44 118 TYR A O 1
ATOM 859 N N . PHE A 1 119 ? 2.064 13.141 10.211 1 96.88 119 PHE A N 1
ATOM 860 C CA . PHE A 1 119 ? 0.782 12.492 9.969 1 96.88 119 PHE A CA 1
ATOM 861 C C . PHE A 1 119 ? 0.957 11.258 9.094 1 96.88 119 PHE A C 1
ATOM 863 O O . PHE A 1 119 ? 2.045 11.016 8.562 1 96.88 119 PHE A O 1
ATOM 870 N N . TYR A 1 120 ? -0.009 10.461 9.055 1 95.5 120 TYR A N 1
ATOM 871 C CA . TYR A 1 120 ? -0.002 9.273 8.203 1 95.5 120 TYR A CA 1
ATOM 872 C C . TYR A 1 120 ? -1.196 9.281 7.254 1 95.5 120 TYR A C 1
ATOM 874 O O . TYR A 1 120 ? -2.203 9.945 7.516 1 95.5 120 TYR A O 1
ATOM 882 N N . VAL A 1 121 ? -1.049 8.648 6.094 1 94.12 121 VAL A N 1
ATOM 883 C CA . VAL A 1 121 ? -2.109 8.383 5.125 1 94.12 121 VAL A CA 1
ATOM 884 C C . VAL A 1 121 ? -2.154 6.895 4.801 1 94.12 121 VAL A C 1
ATOM 886 O O . VAL A 1 121 ? -1.162 6.32 4.344 1 94.12 121 VAL A O 1
ATOM 889 N N . ASP A 1 122 ? -3.273 6.344 5.062 1 93.81 122 ASP A N 1
ATOM 890 C CA . ASP A 1 122 ? -3.479 4.934 4.746 1 93.81 122 ASP A CA 1
ATOM 891 C C . ASP A 1 122 ? -4.621 4.758 3.75 1 93.81 122 ASP A C 1
ATOM 893 O O . ASP A 1 122 ? -5.609 5.496 3.789 1 93.81 122 ASP A O 1
ATOM 897 N N . ALA A 1 123 ? -4.441 3.848 2.877 1 90.88 123 ALA A N 1
ATOM 898 C CA . ALA A 1 123 ? -5.504 3.438 1.965 1 90.88 123 ALA A CA 1
ATOM 899 C C . ALA A 1 123 ? -5.766 1.937 2.066 1 90.88 123 ALA A C 1
ATOM 901 O O . ALA A 1 123 ? -4.832 1.144 2.188 1 90.88 123 ALA A O 1
ATOM 902 N N . SER A 1 124 ? -7.035 1.6 2.041 1 91.31 124 SER A N 1
ATOM 903 C CA . SER A 1 124 ? -7.387 0.187 2.143 1 91.31 124 SER A CA 1
ATOM 904 C C . SER A 1 124 ? -8.539 -0.165 1.201 1 91.31 124 SER A C 1
ATOM 906 O O . SER A 1 124 ? -9.422 0.656 0.962 1 91.31 124 SER A O 1
ATOM 908 N N . ALA A 1 125 ? -8.461 -1.24 0.655 1 87.25 125 ALA A N 1
ATOM 909 C CA . ALA A 1 125 ? -9.5 -1.956 -0.083 1 87.25 125 ALA A CA 1
ATOM 910 C C . ALA A 1 125 ? -9.383 -3.463 0.122 1 87.25 125 ALA A C 1
ATOM 912 O O . ALA A 1 125 ? -8.367 -3.945 0.642 1 87.25 125 ALA A O 1
ATOM 913 N N . PRO A 1 126 ? -10.477 -4.16 -0.113 1 84.12 126 PRO A N 1
ATOM 914 C CA . PRO A 1 126 ? -10.328 -5.609 0.031 1 84.12 126 PRO A CA 1
ATOM 915 C C . PRO A 1 126 ? -9.086 -6.152 -0.667 1 84.12 126 PRO A C 1
ATOM 917 O O . PRO A 1 126 ? -8.914 -5.953 -1.873 1 84.12 126 PRO A O 1
ATOM 920 N N . GLY A 1 127 ? -8.172 -6.758 0.12 1 83.25 127 GLY A N 1
ATOM 921 C CA . GLY A 1 127 ? -6.98 -7.406 -0.412 1 83.25 127 GLY A CA 1
ATOM 922 C C . GLY A 1 127 ? -5.852 -6.434 -0.703 1 83.25 127 GLY A C 1
ATOM 923 O O . GLY A 1 127 ? -4.867 -6.797 -1.35 1 83.25 127 GLY A O 1
ATOM 924 N N . LEU A 1 128 ? -6.004 -5.207 -0.322 1 86.88 128 LEU A N 1
ATOM 925 C CA . LEU A 1 128 ? -5 -4.184 -0.591 1 86.88 128 LEU A CA 1
ATOM 926 C C . LEU A 1 128 ? -4.871 -3.227 0.587 1 86.88 128 LEU A C 1
ATOM 928 O O . LEU A 1 128 ? -5.875 -2.74 1.11 1 86.88 128 LEU A O 1
ATOM 932 N N . GLU A 1 129 ? -3.666 -3.02 0.991 1 89.56 129 GLU A N 1
ATOM 933 C CA .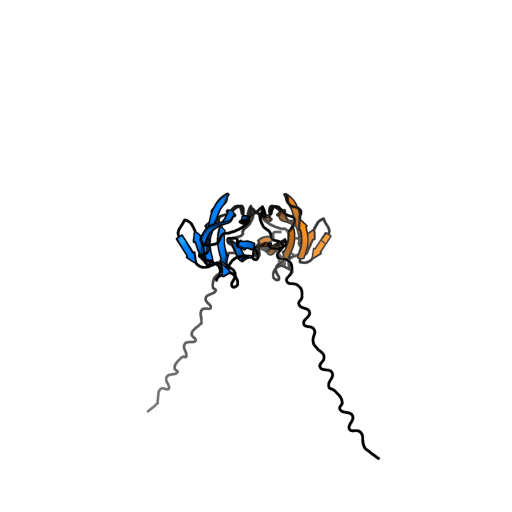 GLU A 1 129 ? -3.35 -2.014 2.002 1 89.56 129 GLU A CA 1
ATOM 934 C C . GLU A 1 129 ? -2.15 -1.168 1.583 1 89.56 129 GLU A C 1
ATOM 936 O O . GLU A 1 129 ? -1.133 -1.702 1.138 1 89.56 129 GLU A O 1
ATOM 941 N N . VAL A 1 130 ? -2.26 0.081 1.675 1 89.5 130 VAL A N 1
ATOM 942 C CA . VAL A 1 130 ? -1.191 1.042 1.421 1 89.5 130 VAL A CA 1
ATOM 943 C C . VAL A 1 130 ? -0.987 1.924 2.65 1 89.5 130 VAL A C 1
ATOM 945 O O . VAL A 1 130 ? -1.944 2.488 3.184 1 89.5 130 VAL A O 1
ATOM 948 N N . THR A 1 131 ? 0.208 2.025 3.092 1 91.25 131 THR A N 1
ATOM 949 C CA . THR A 1 131 ? 0.495 2.84 4.266 1 91.25 131 THR A CA 1
ATOM 950 C C . THR A 1 131 ? 1.628 3.822 3.979 1 91.25 131 THR A C 1
ATOM 952 O O . THR A 1 131 ? 2.664 3.439 3.43 1 91.25 131 THR A O 1
ATOM 955 N N . ALA A 1 132 ? 1.43 4.988 4.25 1 90.12 132 ALA A N 1
ATOM 956 C CA . ALA A 1 132 ? 2.424 6.055 4.305 1 90.12 132 ALA A CA 1
ATOM 957 C C . ALA A 1 132 ? 2.473 6.688 5.691 1 90.12 132 ALA A C 1
ATOM 959 O O . ALA A 1 132 ? 1.804 7.691 5.949 1 90.12 132 ALA A O 1
ATOM 960 N N . PRO A 1 133 ? 3.342 6.23 6.582 1 92 133 PRO A N 1
ATOM 961 C CA . PRO A 1 133 ? 3.207 6.504 8.016 1 92 133 PRO A CA 1
ATOM 962 C C . PRO A 1 133 ? 3.908 7.789 8.438 1 92 133 PRO A C 1
ATOM 964 O O . PRO A 1 133 ? 3.703 8.273 9.555 1 92 133 PRO A O 1
ATOM 967 N N . ASP A 1 134 ? 4.773 8.297 7.598 1 88.88 134 ASP A N 1
ATOM 968 C CA . ASP A 1 134 ? 5.676 9.328 8.094 1 88.88 134 ASP A CA 1
ATOM 969 C C . ASP A 1 134 ? 5.68 10.547 7.172 1 88.88 134 ASP A C 1
ATOM 971 O O . ASP A 1 134 ? 6.742 11.016 6.758 1 88.88 134 ASP A O 1
ATOM 975 N N . ARG A 1 135 ? 4.523 11.07 6.973 1 91.44 135 ARG A N 1
ATOM 976 C CA . ARG A 1 135 ? 4.469 12.344 6.258 1 91.44 135 ARG A CA 1
ATOM 977 C C . ARG A 1 135 ? 4.586 13.516 7.223 1 91.44 135 ARG A C 1
ATOM 979 O O . ARG A 1 135 ? 4.309 13.375 8.414 1 91.44 135 ARG A O 1
ATOM 986 N N . SER A 1 136 ? 5.074 14.641 6.695 1 95.5 136 SER A N 1
ATOM 987 C CA . SER A 1 136 ? 5.254 15.758 7.617 1 95.5 136 SER A CA 1
ATOM 988 C C . SER A 1 136 ? 5.203 17.094 6.883 1 95.5 136 SER A C 1
ATOM 990 O O . SER A 1 136 ? 5.398 17.156 5.668 1 95.5 136 SER A O 1
ATOM 992 N N . ALA A 1 137 ? 4.852 18.109 7.566 1 96.38 137 ALA A N 1
ATOM 993 C CA . ALA A 1 137 ? 4.879 19.5 7.125 1 96.38 137 ALA A CA 1
ATOM 994 C C . ALA A 1 137 ? 5.328 20.422 8.25 1 96.38 137 ALA A C 1
ATOM 996 O O . ALA A 1 137 ? 4.82 20.344 9.375 1 96.38 137 ALA A O 1
ATOM 997 N N . PRO A 1 138 ? 6.262 21.297 8.031 1 97.38 138 PRO A N 1
ATOM 998 C CA . PRO A 1 138 ? 6.684 22.234 9.07 1 97.38 138 PRO A CA 1
ATOM 999 C C . PRO A 1 138 ? 5.637 23.312 9.359 1 97.38 138 PRO A C 1
ATOM 1001 O O . PRO A 1 138 ? 4.887 23.703 8.461 1 97.38 138 PRO A O 1
ATOM 1004 N N . VAL A 1 139 ? 5.645 23.766 10.586 1 98.5 139 VAL A N 1
ATOM 1005 C CA . VAL A 1 139 ? 4.754 24.844 11.016 1 98.5 139 VAL A CA 1
ATOM 1006 C C . VAL A 1 139 ? 5.5 26.172 10.977 1 98.5 139 VAL A C 1
ATOM 1008 O O . VAL A 1 139 ? 6.59 26.297 11.547 1 98.5 139 VAL A O 1
ATOM 1011 N N . ASN A 1 140 ? 4.879 27.109 10.273 1 97.06 140 ASN A N 1
ATOM 1012 C CA . ASN A 1 140 ? 5.461 28.438 10.195 1 97.06 140 ASN A CA 1
ATOM 1013 C C . ASN A 1 140 ? 4.504 29.5 10.734 1 97.06 140 ASN A C 1
ATOM 1015 O O . ASN A 1 140 ? 3.324 29.219 10.953 1 97.06 140 ASN A O 1
ATOM 1019 N N . GLU A 1 141 ? 5.031 30.656 11 1 92.25 141 GLU A N 1
ATOM 1020 C CA . GLU A 1 141 ? 4.234 31.781 11.484 1 92.25 141 GLU A CA 1
ATOM 1021 C C . GLU A 1 141 ? 3.695 32.625 10.32 1 92.25 141 GLU A C 1
ATOM 1023 O O . GLU A 1 141 ? 4.309 32.688 9.258 1 92.25 141 GLU A O 1
ATOM 1028 N N . MET B 1 1 ? -40.906 -47.875 48.906 1 25.83 1 MET B N 1
ATOM 1029 C CA . MET B 1 1 ? -41.156 -46.719 48.062 1 25.83 1 MET B CA 1
ATOM 1030 C C . MET B 1 1 ? -39.938 -46.438 47.156 1 25.83 1 MET B C 1
ATOM 1032 O O . MET B 1 1 ? -38.844 -46.219 47.656 1 25.83 1 MET B O 1
ATOM 1036 N N . SER B 1 2 ? -39.906 -47.125 46 1 27.92 2 SER B N 1
ATOM 1037 C CA . SER B 1 2 ? -38.875 -47.219 44.969 1 27.92 2 SER B CA 1
ATOM 1038 C C . SER B 1 2 ? -38.594 -45.875 44.281 1 27.92 2 SER B C 1
ATOM 1040 O O . SER B 1 2 ? -39.531 -45.281 43.75 1 27.92 2 SER B O 1
ATOM 1042 N N . VAL B 1 3 ? -37.688 -45.094 44.938 1 27.8 3 VAL B N 1
ATOM 1043 C CA . VAL B 1 3 ? -37.281 -43.781 44.438 1 27.8 3 VAL B CA 1
ATOM 1044 C C . VAL B 1 3 ? -36.719 -43.906 43.031 1 27.8 3 VAL B C 1
ATOM 1046 O O . VAL B 1 3 ? -35.844 -44.75 42.781 1 27.8 3 VAL B O 1
ATOM 1049 N N . VAL B 1 4 ? -37.594 -43.656 42 1 29.22 4 VAL B N 1
ATOM 1050 C CA . VAL B 1 4 ? -37.344 -43.594 40.562 1 29.22 4 VAL B CA 1
ATOM 1051 C C . VAL B 1 4 ? -36.219 -42.594 40.281 1 29.22 4 VAL B C 1
ATOM 1053 O O . VAL B 1 4 ? -36.344 -41.406 40.594 1 29.22 4 VAL B O 1
ATOM 1056 N N . MET B 1 5 ? -34.969 -42.969 40.531 1 27.41 5 MET B N 1
ATOM 1057 C CA . MET B 1 5 ? -33.781 -42.156 40.188 1 27.41 5 MET B CA 1
ATOM 1058 C C . MET B 1 5 ? -33.812 -41.75 38.719 1 27.41 5 MET B C 1
ATOM 1060 O O . MET B 1 5 ? -33.906 -42.594 37.844 1 27.41 5 MET B O 1
ATOM 1064 N N . GLY B 1 6 ? -34.656 -40.656 38.406 1 29.44 6 GLY B N 1
ATOM 1065 C CA . GLY B 1 6 ? -34.75 -40.094 37.062 1 29.44 6 GLY B CA 1
ATOM 1066 C C . GLY B 1 6 ? -33.438 -39.75 36.438 1 29.44 6 GLY B C 1
ATOM 1067 O O . GLY B 1 6 ? -32.562 -39.156 37.094 1 29.44 6 GLY B O 1
ATOM 1068 N N . SER B 1 7 ? -32.875 -40.656 35.625 1 26.62 7 SER B N 1
ATOM 1069 C CA . SER B 1 7 ? -31.656 -40.531 34.844 1 26.62 7 SER B CA 1
ATOM 1070 C C . SER B 1 7 ? -31.672 -39.25 34 1 26.62 7 SER B C 1
ATOM 1072 O O . SER B 1 7 ? -32.594 -39.031 33.25 1 26.62 7 SER B O 1
ATOM 1074 N N . GLY B 1 8 ? -31.5 -38.062 34.688 1 29.33 8 GLY B N 1
ATOM 1075 C CA . GLY B 1 8 ? -31.422 -36.844 33.969 1 29.33 8 GLY B CA 1
ATOM 1076 C C . GLY B 1 8 ? -30.406 -36.875 32.812 1 29.33 8 GLY B C 1
ATOM 1077 O O . GLY B 1 8 ? -29.266 -37.281 33.031 1 29.33 8 GLY B O 1
ATOM 1078 N N . GLY B 1 9 ? -30.859 -37.312 31.672 1 27.64 9 GLY B N 1
ATOM 1079 C CA . GLY B 1 9 ? -30.125 -37.344 30.406 1 27.64 9 GLY B CA 1
ATOM 1080 C C . GLY B 1 9 ? -29.469 -36 30.078 1 27.64 9 GLY B C 1
ATOM 1081 O O . GLY B 1 9 ? -30.094 -34.938 30.203 1 27.64 9 GLY B O 1
ATOM 1082 N N . MET B 1 10 ? -28.234 -35.875 30.547 1 23.62 10 MET B N 1
ATOM 1083 C CA . MET B 1 10 ? -27.422 -34.688 30.219 1 23.62 10 MET B CA 1
ATOM 1084 C C . MET B 1 10 ? -27.422 -34.438 28.719 1 23.62 10 MET B C 1
ATOM 1086 O O . MET B 1 10 ? -27.172 -35.375 27.922 1 23.62 10 MET B O 1
ATOM 1090 N N . ALA B 1 11 ? -28.297 -33.5 28.219 1 27.58 11 ALA B N 1
ATOM 1091 C CA . ALA B 1 11 ? -28.328 -32.969 26.859 1 27.58 11 ALA B CA 1
ATOM 1092 C C . ALA B 1 11 ? -26.938 -32.531 26.422 1 27.58 11 ALA B C 1
ATOM 1094 O O . ALA B 1 11 ? -26.234 -31.812 27.141 1 27.58 11 ALA B O 1
ATOM 1095 N N . THR B 1 12 ? -26.219 -33.438 25.844 1 26.45 12 THR B N 1
ATOM 1096 C CA . THR B 1 12 ? -24.984 -33.062 25.188 1 26.45 12 THR B CA 1
ATOM 1097 C C . THR B 1 12 ? -25.203 -31.875 24.25 1 26.45 12 THR B C 1
ATOM 1099 O O . THR B 1 12 ? -26.031 -31.953 23.344 1 26.45 12 THR B O 1
ATOM 1102 N N . ALA B 1 13 ? -25.281 -30.625 24.766 1 27.31 13 ALA B N 1
ATOM 1103 C CA . ALA B 1 13 ? -25.328 -29.453 23.891 1 27.31 13 ALA B CA 1
ATOM 1104 C C . ALA B 1 13 ? -24.281 -29.547 22.797 1 27.31 13 ALA B C 1
ATOM 1106 O O . ALA B 1 13 ? -23.094 -29.703 23.078 1 27.31 13 ALA B O 1
ATOM 1107 N N . SER B 1 14 ? -24.625 -30.219 21.672 1 27.06 14 SER B N 1
ATOM 1108 C CA . SER B 1 14 ? -23.812 -30.188 20.469 1 27.06 14 SER B CA 1
ATOM 1109 C C . SER B 1 14 ? -23.453 -28.766 20.078 1 27.06 14 SER B C 1
ATOM 1111 O O . SER B 1 14 ? -24.344 -27.922 19.906 1 27.06 14 SER B O 1
ATOM 1113 N N . PHE B 1 15 ? -22.453 -28.156 20.734 1 24.94 15 PHE B N 1
ATOM 1114 C CA . PHE B 1 15 ? -21.922 -26.875 20.281 1 24.94 15 PHE B CA 1
ATOM 1115 C C . PHE B 1 15 ? -21.719 -26.859 18.781 1 24.94 15 PHE B C 1
ATOM 1117 O O . PHE B 1 15 ? -21.078 -27.75 18.234 1 24.94 15 PHE B O 1
ATOM 1124 N N . THR B 1 16 ? -22.797 -26.547 18 1 22.83 16 THR B N 1
ATOM 1125 C CA . THR B 1 16 ? -22.656 -26.266 16.578 1 22.83 16 THR B CA 1
ATOM 1126 C C . THR B 1 16 ? -21.531 -25.266 16.344 1 22.83 16 THR B C 1
ATOM 1128 O O . THR B 1 16 ? -21.516 -24.188 16.938 1 22.83 16 THR B O 1
ATOM 1131 N N . THR B 1 17 ? -20.297 -25.734 16.203 1 25.47 17 THR B N 1
ATOM 1132 C CA . THR B 1 17 ? -19.188 -24.922 15.727 1 25.47 17 THR B CA 1
ATOM 1133 C C . THR B 1 17 ? -19.609 -24.062 14.531 1 25.47 17 THR B C 1
ATOM 1135 O O . THR B 1 17 ? -20.109 -24.578 13.539 1 25.47 17 THR B O 1
ATOM 1138 N N . VAL B 1 18 ? -20.266 -22.922 14.734 1 23.92 18 VAL B N 1
ATOM 1139 C CA . VAL B 1 18 ? -20.484 -21.906 13.703 1 23.92 18 VAL B CA 1
ATOM 1140 C C . VAL B 1 18 ? -19.203 -21.734 12.883 1 23.92 18 VAL B C 1
ATOM 1142 O O . VAL B 1 18 ? -18.156 -21.375 13.414 1 23.92 18 VAL B O 1
ATOM 1145 N N . ASP B 1 19 ? -18.953 -22.547 11.898 1 23.53 19 ASP B N 1
ATOM 1146 C CA . ASP B 1 19 ? -17.953 -22.281 10.852 1 23.53 19 ASP B CA 1
ATOM 1147 C C . ASP B 1 19 ? -18.094 -20.859 10.32 1 23.53 19 ASP B C 1
ATOM 1149 O O . ASP B 1 19 ? -19.109 -20.5 9.719 1 23.53 19 ASP B O 1
ATOM 1153 N N . ALA B 1 20 ? -17.781 -19.922 11.055 1 25.31 20 ALA B N 1
ATOM 1154 C CA . ALA B 1 20 ? -17.734 -18.609 10.406 1 25.31 20 ALA B CA 1
ATOM 1155 C C . ALA B 1 20 ? -17.109 -18.719 9.016 1 25.31 20 ALA B C 1
ATOM 1157 O O . ALA B 1 20 ? -16.047 -19.312 8.844 1 25.31 20 ALA B O 1
ATOM 1158 N N . PRO B 1 21 ? -17.938 -18.672 7.941 1 25.91 21 PRO B N 1
ATOM 1159 C CA . PRO B 1 21 ? -17.422 -18.75 6.574 1 25.91 21 PRO B CA 1
ATOM 1160 C C . PRO B 1 21 ? -16.094 -17.984 6.402 1 25.91 21 PRO B C 1
ATOM 1162 O O . PRO B 1 21 ? -15.844 -17.016 7.117 1 25.91 21 PRO B O 1
ATOM 1165 N N . ARG B 1 22 ? -15 -18.688 6.059 1 24.89 22 ARG B N 1
ATOM 1166 C CA . ARG B 1 22 ? -13.781 -18.125 5.469 1 24.89 22 ARG B CA 1
ATOM 1167 C C . ARG B 1 22 ? -14.102 -16.922 4.594 1 24.89 22 ARG B C 1
ATOM 1169 O O . ARG B 1 22 ? -15.062 -16.938 3.832 1 24.89 22 ARG B O 1
ATOM 1176 N N . ASN B 1 23 ? -14.008 -15.789 5.18 1 24.91 23 ASN B N 1
ATOM 1177 C CA . ASN B 1 23 ? -14.148 -14.547 4.414 1 24.91 23 ASN B CA 1
ATOM 1178 C C . ASN B 1 23 ? -13.727 -14.734 2.963 1 24.91 23 ASN B C 1
ATOM 1180 O O . ASN B 1 23 ? -12.68 -15.328 2.688 1 24.91 23 ASN B O 1
ATOM 1184 N N . SER B 1 24 ? -14.602 -14.969 1.969 1 26.08 24 SER B N 1
ATOM 1185 C CA . SER B 1 24 ? -14.422 -14.922 0.521 1 26.08 24 SER B CA 1
ATOM 1186 C C . SER B 1 24 ? -13.242 -14.031 0.14 1 26.08 24 SER B C 1
ATOM 1188 O O . SER B 1 24 ? -13.25 -12.836 0.424 1 26.08 24 SER B O 1
ATOM 1190 N N . ALA B 1 25 ? -12.117 -14.711 0.074 1 28.62 25 ALA B N 1
ATOM 1191 C CA . ALA B 1 25 ? -11 -14.055 -0.601 1 28.62 25 ALA B CA 1
ATOM 1192 C C . ALA B 1 25 ? -11.469 -13.32 -1.852 1 28.62 25 ALA B C 1
ATOM 1194 O O . ALA B 1 25 ? -12 -13.938 -2.777 1 28.62 25 ALA B O 1
ATOM 1195 N N . VAL B 1 26 ? -12.188 -12.289 -1.812 1 27.56 26 VAL B N 1
ATOM 1196 C CA . VAL B 1 26 ? -12.312 -11.492 -3.031 1 27.56 26 VAL B CA 1
ATOM 1197 C C . VAL B 1 26 ? -11.039 -11.625 -3.865 1 27.56 26 VAL B C 1
ATOM 1199 O O . VAL B 1 26 ? -9.953 -11.25 -3.418 1 27.56 26 VAL B O 1
ATOM 1202 N N . ASP B 1 27 ? -11.023 -12.672 -4.738 1 26.8 27 ASP B N 1
ATOM 1203 C CA . ASP B 1 27 ? -10 -12.812 -5.77 1 26.8 27 ASP B CA 1
ATOM 1204 C C . ASP B 1 27 ? -9.633 -11.453 -6.367 1 26.8 27 ASP B C 1
ATOM 1206 O O . ASP B 1 27 ? -10.422 -10.859 -7.102 1 26.8 27 ASP B O 1
ATOM 1210 N N . VAL B 1 28 ? -9.039 -10.695 -5.711 1 32.94 28 VAL B N 1
ATOM 1211 C CA . VAL B 1 28 ? -8.492 -9.492 -6.328 1 32.94 28 VAL B CA 1
ATOM 1212 C C . VAL B 1 28 ? -7.586 -9.875 -7.496 1 32.94 28 VAL B C 1
ATOM 1214 O O . VAL B 1 28 ? -6.414 -10.203 -7.297 1 32.94 28 VAL B O 1
ATOM 1217 N N . THR B 1 29 ? -8.188 -10.648 -8.523 1 32.38 29 THR B N 1
ATOM 1218 C CA . THR B 1 29 ? -7.414 -10.891 -9.734 1 32.38 29 THR B CA 1
ATOM 1219 C C . THR B 1 29 ? -6.59 -9.664 -10.109 1 32.38 29 THR B C 1
ATOM 1221 O O . THR B 1 29 ? -5.551 -9.398 -9.508 1 32.38 29 THR B O 1
ATOM 1224 N N . SER B 1 30 ? -7.016 -9.195 -11.445 1 32.69 30 SER B N 1
ATOM 1225 C CA . SER B 1 30 ? -6.25 -8.172 -12.148 1 32.69 30 SER B CA 1
ATOM 1226 C C . SER B 1 30 ? -6.438 -6.797 -11.508 1 32.69 30 SER B C 1
ATOM 1228 O O . SER B 1 30 ? -7.523 -6.223 -11.57 1 32.69 30 SER B O 1
ATOM 1230 N N . ASP B 1 31 ? -6.27 -6.766 -10.391 1 40.53 31 ASP B N 1
ATOM 1231 C CA . ASP B 1 31 ? -6.531 -5.414 -9.906 1 40.53 31 ASP B CA 1
ATOM 1232 C C . ASP B 1 31 ? -5.547 -4.414 -10.508 1 40.53 31 ASP B C 1
ATOM 1234 O O . ASP B 1 31 ? -4.332 -4.617 -10.453 1 40.53 31 ASP B O 1
ATOM 1238 N N . GLU B 1 32 ? -6.008 -3.951 -11.695 1 39.22 32 GLU B N 1
ATOM 1239 C CA . GLU B 1 32 ? -5.332 -2.727 -12.117 1 39.22 32 GLU B CA 1
ATOM 1240 C C . GLU B 1 32 ? -5.062 -1.811 -10.922 1 39.22 32 GLU B C 1
ATOM 1242 O O . GLU B 1 32 ? -5.961 -1.101 -10.469 1 39.22 32 GLU B O 1
ATOM 1247 N N . LEU B 1 33 ? -4.562 -2.449 -9.961 1 44.12 33 LEU B N 1
ATOM 1248 C CA . LEU B 1 33 ? -4.246 -1.581 -8.828 1 44.12 33 LEU B CA 1
ATOM 1249 C C . LEU B 1 33 ? -3.486 -0.343 -9.289 1 44.12 33 LEU B C 1
ATOM 1251 O O . LEU B 1 33 ? -2.588 -0.438 -10.133 1 44.12 33 LEU B O 1
ATOM 1255 N N . GLY B 1 34 ? -4.105 0.548 -9.461 1 46.16 34 GLY B N 1
ATOM 1256 C CA . GLY B 1 34 ? -3.443 1.795 -9.805 1 46.16 34 GLY B CA 1
ATOM 1257 C C . GLY B 1 34 ? -1.961 1.794 -9.484 1 46.16 34 GLY B C 1
ATOM 1258 O O . GLY B 1 34 ? -1.135 1.448 -10.328 1 46.16 34 GLY B O 1
ATOM 1259 N N . ALA B 1 35 ? -1.591 1.88 -8.289 1 51.34 35 ALA B N 1
ATOM 1260 C CA . ALA B 1 35 ? -0.197 2.176 -7.973 1 51.34 35 ALA B CA 1
ATOM 1261 C C . ALA B 1 35 ? 0.711 1.007 -8.352 1 51.34 35 ALA B C 1
ATOM 1263 O O . ALA B 1 35 ? 1.843 1.21 -8.797 1 51.34 35 ALA B O 1
ATOM 1264 N N . HIS B 1 36 ? 0.199 -0.318 -8.125 1 56.94 36 HIS B N 1
ATOM 1265 C CA . HIS B 1 36 ? 0.724 -1.56 -8.688 1 56.94 36 HIS B CA 1
ATOM 1266 C C . HIS B 1 36 ? -0.343 -2.299 -9.484 1 56.94 36 HIS B C 1
ATOM 1268 O O . HIS B 1 36 ? -1.498 -2.383 -9.062 1 56.94 36 HIS B O 1
ATOM 1274 N N . SER B 1 37 ? 0.055 -2.443 -10.625 1 78.38 37 SER B N 1
ATOM 1275 C CA . SER B 1 37 ? -0.822 -3.34 -11.367 1 78.38 37 SER B CA 1
ATOM 1276 C C . SER B 1 37 ? -0.348 -4.785 -11.266 1 78.38 37 SER B C 1
ATOM 1278 O O . SER B 1 37 ? 0.83 -5.074 -11.484 1 78.38 37 SER B O 1
ATOM 1280 N N . LEU B 1 38 ? -1.087 -5.539 -10.602 1 87.75 38 LEU B N 1
ATOM 1281 C CA . LEU B 1 38 ? -0.854 -6.98 -10.562 1 87.75 38 LEU B CA 1
ATOM 1282 C C . LEU B 1 38 ? -1.706 -7.691 -11.609 1 87.75 38 LEU B C 1
ATOM 1284 O O . LEU B 1 38 ? -2.928 -7.523 -11.641 1 87.75 38 LEU B O 1
ATOM 1288 N N . ASP B 1 39 ? -1.014 -8.375 -12.477 1 90.38 39 ASP B N 1
ATOM 1289 C CA . ASP B 1 39 ? -1.698 -9.297 -13.375 1 90.38 39 ASP B CA 1
ATOM 1290 C C . ASP B 1 39 ? -1.52 -10.742 -12.922 1 90.38 39 ASP B C 1
ATOM 1292 O O . ASP B 1 39 ? -0.497 -11.367 -13.203 1 90.38 39 ASP B O 1
ATOM 1296 N N . VAL B 1 40 ? -2.496 -11.234 -12.203 1 93.5 40 VAL B N 1
ATOM 1297 C CA . VAL B 1 40 ? -2.439 -12.562 -11.602 1 93.5 40 VAL B CA 1
ATOM 1298 C C . VAL B 1 40 ? -2.979 -13.594 -12.586 1 93.5 40 VAL B C 1
ATOM 1300 O O . VAL B 1 40 ? -3.99 -13.359 -13.25 1 93.5 40 VAL B O 1
ATOM 1303 N N . ALA B 1 41 ? -2.301 -14.68 -12.625 1 95.19 41 ALA B N 1
ATOM 1304 C CA . ALA B 1 41 ? -2.705 -15.758 -13.523 1 95.19 41 ALA B CA 1
ATOM 1305 C C . ALA B 1 41 ? -4.105 -16.266 -13.18 1 95.19 41 ALA B C 1
ATOM 1307 O O . ALA B 1 41 ? -4.457 -16.391 -12 1 95.19 41 ALA B O 1
ATOM 1308 N N . GLN B 1 42 ? -4.836 -16.609 -14.203 1 92.94 42 GLN B N 1
ATOM 1309 C CA . GLN B 1 42 ? -6.145 -17.219 -14.008 1 92.94 42 GLN B CA 1
ATOM 1310 C C . GLN B 1 42 ? -6.008 -18.641 -13.477 1 92.94 42 GLN B C 1
ATOM 1312 O O . GLN B 1 42 ? -6.883 -19.141 -12.766 1 92.94 42 GLN B O 1
ATOM 1317 N N . SER B 1 43 ? -4.988 -19.234 -13.953 1 96.56 43 SER B N 1
ATOM 1318 C CA . SER B 1 43 ? -4.648 -20.578 -13.492 1 96.56 43 SER B CA 1
ATOM 1319 C C . SER B 1 43 ? -3.168 -20.875 -13.703 1 96.56 43 SER B C 1
ATOM 1321 O O . SER B 1 43 ? -2.496 -20.188 -14.477 1 96.56 43 SER B O 1
ATOM 1323 N N . VAL B 1 44 ? -2.725 -21.844 -12.914 1 98.56 44 VAL B N 1
ATOM 1324 C CA . VAL B 1 44 ? -1.396 -22.422 -13.094 1 98.56 44 VAL B CA 1
ATOM 1325 C C . VAL B 1 44 ? -1.509 -23.938 -13.266 1 98.56 44 VAL B C 1
ATOM 1327 O O . VAL B 1 44 ? -2.545 -24.531 -12.953 1 98.56 44 VAL B O 1
ATOM 1330 N N . PHE B 1 45 ? -0.457 -24.562 -13.758 1 98.25 45 PHE B N 1
ATOM 1331 C CA . PHE B 1 45 ? -0.664 -25.922 -14.227 1 98.25 45 PHE B CA 1
ATOM 1332 C C . PHE B 1 45 ? 0.364 -26.875 -13.617 1 98.25 45 PHE B C 1
ATOM 1334 O O . PHE B 1 45 ? 1.538 -26.516 -13.492 1 98.25 45 PHE B O 1
ATOM 1341 N N . ILE B 1 46 ? -0.059 -28.094 -13.383 1 98.19 46 ILE B N 1
ATOM 1342 C CA . ILE B 1 46 ? 0.795 -29.172 -12.898 1 98.19 46 ILE B CA 1
ATOM 1343 C C . ILE B 1 46 ? 1.825 -29.531 -13.961 1 98.19 46 ILE B C 1
ATOM 1345 O O . ILE B 1 46 ? 1.524 -29.516 -15.156 1 98.19 46 ILE B O 1
ATOM 1349 N N . ASN B 1 47 ? 2.949 -29.953 -13.445 1 98.31 47 ASN B N 1
ATOM 1350 C CA . ASN B 1 47 ? 4.051 -30.391 -14.305 1 98.31 47 ASN B CA 1
ATOM 1351 C C . ASN B 1 47 ? 4.43 -29.312 -15.32 1 98.31 47 ASN B C 1
ATOM 1353 O O . ASN B 1 47 ? 4.609 -29.609 -16.5 1 98.31 47 ASN B O 1
ATOM 1357 N N . SER B 1 48 ? 4.441 -28.094 -14.93 1 98.44 48 SER B N 1
ATOM 1358 C CA . SER B 1 48 ? 4.723 -26.969 -15.805 1 98.4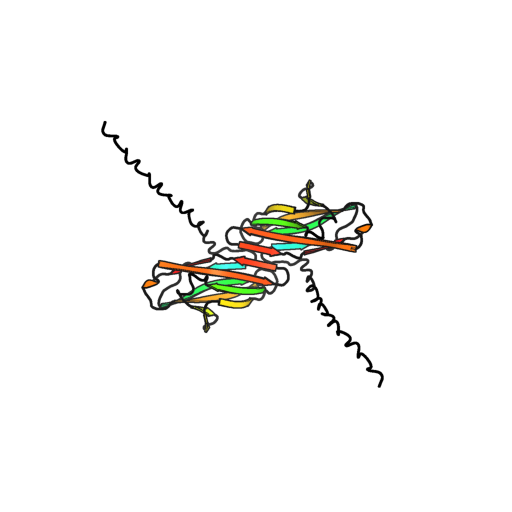4 48 SER B CA 1
ATOM 1359 C C . SER B 1 48 ? 5.246 -25.766 -15.016 1 98.44 48 SER B C 1
ATOM 1361 O O . SER B 1 48 ? 5.113 -25.719 -13.797 1 98.44 48 SER B O 1
ATOM 1363 N N . THR B 1 49 ? 5.922 -24.938 -15.68 1 98.69 49 THR B N 1
ATOM 1364 C CA . THR B 1 49 ? 6.23 -23.594 -15.188 1 98.69 49 THR B CA 1
ATOM 1365 C C . THR B 1 49 ? 5.293 -22.562 -15.805 1 98.69 49 THR B C 1
ATOM 1367 O O . THR B 1 49 ? 5.297 -22.359 -17.031 1 98.69 49 THR B O 1
ATOM 1370 N N . SER B 1 50 ? 4.461 -21.891 -15 1 98.56 50 SER B N 1
ATOM 1371 C CA . SER B 1 50 ? 3.453 -20.938 -15.445 1 98.56 50 SER B CA 1
ATOM 1372 C C . SER B 1 50 ? 3.744 -19.547 -14.906 1 98.56 50 SER B C 1
ATOM 1374 O O . SER B 1 50 ? 4.316 -19.391 -13.828 1 98.56 50 SER B O 1
ATOM 1376 N N . SER B 1 51 ? 3.369 -18.484 -15.758 1 98.44 51 SER B N 1
ATOM 1377 C CA . SER B 1 51 ? 3.314 -17.156 -15.156 1 98.44 51 SER B CA 1
ATOM 1378 C C . SER B 1 51 ? 2.316 -17.109 -14 1 98.44 51 SER B C 1
ATOM 1380 O O . SER B 1 51 ? 1.16 -17.516 -14.156 1 98.44 51 SER B O 1
ATOM 1382 N N . LEU B 1 52 ? 2.805 -16.703 -12.836 1 98.25 52 LEU B N 1
ATOM 1383 C CA . LEU B 1 52 ? 1.921 -16.594 -11.68 1 98.25 52 LEU B CA 1
ATOM 1384 C C . LEU B 1 52 ? 1.391 -15.172 -11.547 1 98.25 52 LEU B C 1
ATOM 1386 O O . LEU B 1 52 ? 0.181 -14.961 -11.422 1 98.25 52 LEU B O 1
ATOM 1390 N N . VAL B 1 53 ? 2.283 -14.227 -11.586 1 96.69 53 VAL B N 1
ATOM 1391 C CA . VAL B 1 53 ? 1.897 -12.82 -11.453 1 96.69 53 VAL B CA 1
ATOM 1392 C C . VAL B 1 53 ? 2.896 -11.938 -12.195 1 96.69 53 VAL B C 1
ATOM 1394 O O . VAL B 1 53 ? 4.102 -12.18 -12.156 1 96.69 53 VAL B O 1
ATOM 1397 N N . THR B 1 54 ? 2.467 -11 -12.914 1 95.56 54 THR B N 1
ATOM 1398 C CA . THR B 1 54 ? 3.264 -9.891 -13.422 1 95.56 54 THR B CA 1
ATOM 1399 C C . THR B 1 54 ? 3.016 -8.625 -12.609 1 95.56 54 THR B C 1
ATOM 1401 O O . THR B 1 54 ? 1.87 -8.188 -12.453 1 95.56 54 THR B O 1
ATOM 1404 N N . VAL B 1 55 ? 4.098 -8.109 -12.047 1 93.25 55 VAL B N 1
ATOM 1405 C CA . VAL B 1 55 ? 4.023 -6.902 -11.227 1 93.25 55 VAL B CA 1
ATOM 1406 C C . VAL B 1 55 ? 4.5 -5.699 -12.039 1 93.25 55 VAL B C 1
ATOM 1408 O O . VAL B 1 55 ? 5.582 -5.73 -12.633 1 93.25 55 VAL B O 1
ATOM 1411 N N . THR B 1 56 ? 3.705 -4.699 -12.109 1 89.19 56 THR B N 1
ATOM 1412 C CA . THR B 1 56 ? 4.09 -3.426 -12.703 1 89.19 56 THR B CA 1
ATOM 1413 C C . THR B 1 56 ? 4.184 -2.334 -11.641 1 89.19 56 THR B C 1
ATOM 1415 O O . THR B 1 56 ? 3.246 -2.137 -10.867 1 89.19 56 THR B O 1
ATOM 1418 N N . ASN B 1 57 ? 5.301 -1.669 -11.625 1 89.25 57 ASN B N 1
ATOM 1419 C CA . ASN B 1 57 ? 5.48 -0.582 -10.664 1 89.25 57 ASN B CA 1
ATOM 1420 C C . ASN B 1 57 ? 4.957 0.741 -11.219 1 89.25 57 ASN B C 1
ATOM 1422 O O . ASN B 1 57 ? 5.578 1.347 -12.094 1 89.25 57 ASN B O 1
ATOM 1426 N N . ARG B 1 58 ? 3.949 1.159 -10.484 1 78.69 58 ARG B N 1
ATOM 1427 C CA . ARG B 1 58 ? 3.35 2.424 -10.898 1 78.69 58 ARG B CA 1
ATOM 1428 C C . ARG B 1 58 ? 3.428 3.459 -9.781 1 78.69 58 ARG B C 1
ATOM 1430 O O . ARG B 1 58 ? 2.672 4.434 -9.773 1 78.69 58 ARG B O 1
ATOM 1437 N N . LEU B 1 59 ? 4.262 3.234 -8.781 1 77.19 59 LEU B N 1
ATOM 1438 C CA . LEU B 1 59 ? 4.301 4.035 -7.562 1 77.19 59 LEU B CA 1
ATOM 1439 C C . LEU B 1 59 ? 5.191 5.258 -7.746 1 77.19 59 LEU B C 1
ATOM 1441 O O . LEU B 1 59 ? 5.391 6.035 -6.809 1 77.19 59 LEU B O 1
ATOM 1445 N N . GLY B 1 60 ? 5.688 5.641 -8.953 1 75.31 60 GLY B N 1
ATOM 1446 C CA . GLY B 1 60 ? 6.402 6.871 -9.266 1 75.31 60 GLY B CA 1
ATOM 1447 C C . GLY B 1 60 ? 7.816 6.891 -8.719 1 75.31 60 GLY B C 1
ATOM 1448 O O . GLY B 1 60 ? 8.477 7.934 -8.734 1 75.31 60 GLY B O 1
ATOM 1449 N N . ARG B 1 61 ? 8.242 5.906 -8.094 1 81.94 61 ARG B N 1
ATOM 1450 C CA . ARG B 1 61 ? 9.594 5.715 -7.578 1 81.94 61 ARG B CA 1
ATOM 1451 C C . ARG B 1 61 ? 10 4.246 -7.633 1 81.94 61 ARG B C 1
ATOM 1453 O O . ARG B 1 61 ? 9.164 3.375 -7.867 1 81.94 61 ARG B O 1
ATOM 1460 N N . ASP B 1 62 ? 11.273 4.055 -7.488 1 89.69 62 ASP B N 1
ATOM 1461 C CA . ASP B 1 62 ? 11.727 2.668 -7.391 1 89.69 62 ASP B CA 1
ATOM 1462 C C . ASP B 1 62 ? 11.234 2.023 -6.098 1 89.69 62 ASP B C 1
ATOM 1464 O O . ASP B 1 62 ? 11.195 2.674 -5.051 1 89.69 62 ASP B O 1
ATOM 1468 N N . VAL B 1 63 ? 10.859 0.755 -6.176 1 90.62 63 VAL B N 1
ATOM 1469 C CA . VAL B 1 63 ? 10.359 0.053 -5 1 90.62 63 VAL B CA 1
ATOM 1470 C C . VAL B 1 63 ? 10.969 -1.348 -4.938 1 90.62 63 VAL B C 1
ATOM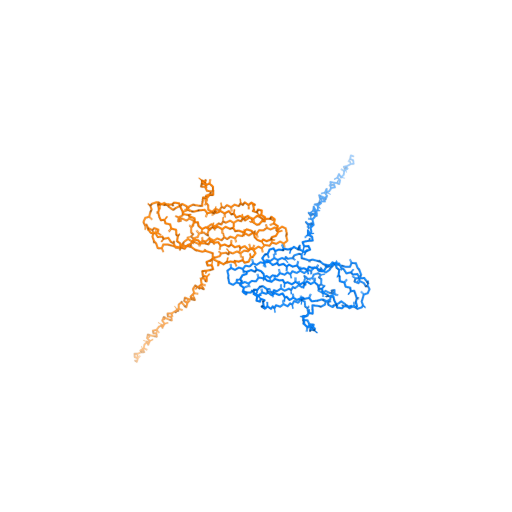 1472 O O . VAL B 1 63 ? 11.414 -1.883 -5.953 1 90.62 63 VAL B O 1
ATOM 1475 N N . THR B 1 64 ? 11.086 -1.822 -3.715 1 96.38 64 THR B N 1
ATOM 1476 C CA . THR B 1 64 ? 11.406 -3.232 -3.521 1 96.38 64 THR B CA 1
ATOM 1477 C C . THR B 1 64 ? 10.133 -4.074 -3.484 1 96.38 64 THR B C 1
ATOM 1479 O O . THR B 1 64 ? 9.234 -3.811 -2.684 1 96.38 64 THR B O 1
ATOM 1482 N N . ILE B 1 65 ? 10.055 -5.02 -4.395 1 96.06 65 ILE B N 1
ATOM 1483 C CA . ILE B 1 65 ? 8.914 -5.926 -4.48 1 96.06 65 ILE B CA 1
ATOM 1484 C C . ILE B 1 65 ? 9.266 -7.262 -3.83 1 96.06 65 ILE B C 1
ATOM 1486 O O . ILE B 1 65 ? 10.367 -7.789 -4.035 1 96.06 65 ILE B O 1
ATOM 1490 N N . THR B 1 66 ? 8.406 -7.762 -2.975 1 98.06 66 THR B N 1
ATOM 1491 C CA . THR B 1 66 ? 8.5 -9.125 -2.453 1 98.06 66 THR B CA 1
ATOM 1492 C C . THR B 1 66 ? 7.273 -9.938 -2.846 1 98.06 66 THR B C 1
ATOM 1494 O O . THR B 1 66 ? 6.141 -9.523 -2.611 1 98.06 66 THR B O 1
ATOM 1497 N N . VAL B 1 67 ? 7.488 -11 -3.518 1 98.19 67 VAL B N 1
ATOM 1498 C CA . VAL B 1 67 ? 6.453 -11.984 -3.814 1 98.19 67 VAL B CA 1
ATOM 1499 C C . VAL B 1 67 ? 6.727 -13.273 -3.041 1 98.19 67 VAL B C 1
ATOM 1501 O O . VAL B 1 67 ? 7.852 -13.773 -3.039 1 98.19 67 VAL B O 1
ATOM 1504 N N . GLY B 1 68 ? 5.73 -13.797 -2.322 1 98.81 68 GLY B N 1
ATOM 1505 C CA . GLY B 1 68 ? 5.926 -15.031 -1.572 1 98.81 68 GLY B CA 1
ATOM 1506 C C . GLY B 1 68 ? 4.699 -15.922 -1.565 1 98.81 68 GLY B C 1
ATOM 1507 O O . GLY B 1 68 ? 3.568 -15.438 -1.54 1 98.81 68 GLY B O 1
ATOM 1508 N N . LEU B 1 69 ? 5.012 -17.203 -1.56 1 98.88 69 LEU B N 1
ATOM 1509 C CA . LEU B 1 69 ? 3.945 -18.156 -1.305 1 98.88 69 LEU B CA 1
ATOM 1510 C C . LEU B 1 69 ? 3.527 -18.125 0.161 1 98.88 69 LEU B C 1
ATOM 1512 O O . LEU B 1 69 ? 4.375 -18.016 1.051 1 98.88 69 LEU B O 1
ATOM 1516 N N . ARG B 1 70 ? 2.211 -18.188 0.386 1 98.5 70 ARG B N 1
ATOM 1517 C CA . ARG B 1 70 ? 1.77 -18.375 1.765 1 98.5 70 ARG B CA 1
ATOM 1518 C C . ARG B 1 70 ? 2.16 -19.75 2.279 1 98.5 70 ARG B C 1
ATOM 1520 O O . ARG B 1 70 ? 2.398 -20.672 1.491 1 98.5 70 ARG B O 1
ATOM 1527 N N . ASP B 1 71 ? 2.162 -19.891 3.619 1 97.81 71 ASP B N 1
ATOM 1528 C CA . ASP B 1 71 ? 2.611 -21.141 4.25 1 97.81 71 ASP B CA 1
ATOM 1529 C C . ASP B 1 71 ? 1.82 -22.328 3.732 1 97.81 71 ASP B C 1
ATOM 1531 O O . ASP B 1 71 ? 2.385 -23.406 3.51 1 97.81 71 ASP B O 1
ATOM 1535 N N . ASP B 1 72 ? 0.593 -22.234 3.531 1 97.06 72 ASP B N 1
ATOM 1536 C CA . ASP B 1 72 ? -0.274 -23.328 3.141 1 97.06 72 ASP B CA 1
ATOM 1537 C C . ASP B 1 72 ? -0.163 -23.625 1.646 1 97.06 72 ASP B C 1
ATOM 1539 O O . ASP B 1 72 ? -0.853 -24.5 1.122 1 97.06 72 ASP B O 1
ATOM 1543 N N . SER B 1 73 ? 0.689 -22.891 0.942 1 98.44 73 SER B N 1
ATOM 1544 C CA . SER B 1 73 ? 0.831 -23.094 -0.497 1 98.44 73 SER B CA 1
ATOM 1545 C C . SER B 1 73 ? 2.258 -23.484 -0.864 1 98.44 73 SER B C 1
ATOM 1547 O O . SER B 1 73 ? 2.547 -23.781 -2.025 1 98.44 73 SER B O 1
ATOM 1549 N N . GLU B 1 74 ? 3.139 -23.531 0.092 1 98.56 74 GLU B N 1
ATOM 1550 C CA . GLU B 1 74 ? 4.551 -23.766 -0.175 1 98.56 74 GLU B CA 1
ATOM 1551 C C . GLU B 1 74 ? 4.777 -25.188 -0.693 1 98.56 74 GLU B C 1
ATOM 1553 O O . GLU B 1 74 ? 5.762 -25.453 -1.385 1 98.56 74 GLU B O 1
ATOM 1558 N N . HIS B 1 75 ? 3.922 -26.047 -0.352 1 98.31 75 HIS B N 1
ATOM 1559 C CA . HIS B 1 75 ? 4.07 -27.438 -0.785 1 98.31 75 HIS B CA 1
ATOM 1560 C C . HIS B 1 75 ? 3.688 -27.609 -2.25 1 98.31 75 HIS B C 1
ATOM 1562 O O . HIS B 1 75 ? 3.973 -28.641 -2.859 1 98.31 75 HIS B O 1
ATOM 1568 N N . ILE B 1 76 ? 3.014 -26.656 -2.822 1 98.62 76 ILE B N 1
ATOM 1569 C CA . ILE B 1 76 ? 2.412 -26.797 -4.145 1 98.62 76 ILE B CA 1
ATOM 1570 C C . ILE B 1 76 ? 3.49 -26.672 -5.219 1 98.62 76 ILE B C 1
ATOM 1572 O O . ILE B 1 76 ? 3.434 -27.359 -6.238 1 98.62 76 ILE B O 1
ATOM 1576 N N . GLY B 1 77 ? 4.41 -25.766 -5.043 1 98.75 77 GLY B N 1
ATOM 1577 C CA . GLY B 1 77 ? 5.457 -25.531 -6.023 1 98.75 77 GLY B CA 1
ATOM 1578 C C . GLY B 1 77 ? 6.488 -24.516 -5.566 1 98.75 77 GLY B C 1
ATOM 1579 O O . GLY B 1 77 ? 6.531 -24.156 -4.391 1 98.75 77 GLY B O 1
ATOM 1580 N N . ASP B 1 78 ? 7.367 -24.141 -6.535 1 98.88 78 ASP B N 1
ATOM 1581 C CA . ASP B 1 78 ? 8.43 -23.172 -6.281 1 98.88 78 ASP B CA 1
ATOM 1582 C C . ASP B 1 78 ? 8.312 -21.969 -7.23 1 98.88 78 ASP B C 1
ATOM 1584 O O . ASP B 1 78 ? 8.016 -22.141 -8.414 1 98.88 78 ASP B O 1
ATOM 1588 N N . LEU B 1 79 ? 8.625 -20.797 -6.672 1 98.94 79 LEU B N 1
ATOM 1589 C CA . LEU B 1 79 ? 8.672 -19.609 -7.52 1 98.94 79 LEU B CA 1
ATOM 1590 C C . LEU B 1 79 ? 9.883 -19.641 -8.445 1 98.94 79 LEU B C 1
ATOM 1592 O O . LEU B 1 79 ? 10.922 -20.203 -8.086 1 98.94 79 LEU B O 1
ATOM 1596 N N . VAL B 1 80 ? 9.719 -19.047 -9.648 1 98.94 80 VAL B N 1
ATOM 1597 C CA . VAL B 1 80 ? 10.758 -18.938 -10.664 1 98.94 80 VAL B CA 1
ATOM 1598 C C . VAL B 1 80 ? 10.836 -17.5 -11.18 1 98.94 80 VAL B C 1
ATOM 1600 O O . VAL B 1 80 ? 9.812 -16.891 -11.492 1 98.94 80 VAL B O 1
ATOM 1603 N N . VAL B 1 81 ? 11.977 -17 -11.172 1 98.75 81 VAL B N 1
ATOM 1604 C CA . VAL B 1 81 ? 12.203 -15.672 -11.719 1 98.75 81 VAL B CA 1
ATOM 1605 C C . VAL B 1 81 ? 13.344 -15.719 -12.734 1 98.75 81 VAL B C 1
ATOM 1607 O O . VAL B 1 81 ? 14.438 -16.203 -12.43 1 98.75 81 VAL B O 1
ATOM 1610 N N . ASP B 1 82 ? 13 -15.219 -13.938 1 97.94 82 ASP B N 1
ATOM 1611 C CA . ASP B 1 82 ? 14.008 -15.172 -15 1 97.94 82 ASP B CA 1
ATOM 1612 C C . ASP B 1 82 ? 14.633 -16.547 -15.219 1 97.94 82 ASP B C 1
ATOM 1614 O O . ASP B 1 82 ? 15.852 -16.672 -15.367 1 97.94 82 ASP B O 1
ATOM 1618 N N . GLY B 1 83 ? 13.875 -17.531 -15.086 1 98.12 83 GLY B N 1
ATOM 1619 C CA . GLY B 1 83 ? 14.289 -18.875 -15.422 1 98.12 83 GLY B CA 1
ATOM 1620 C C . GLY B 1 83 ? 14.984 -19.594 -14.281 1 98.12 83 GLY B C 1
ATOM 1621 O O . GLY B 1 83 ? 15.43 -20.734 -14.438 1 98.12 83 GLY B O 1
ATOM 1622 N N . THR B 1 84 ? 15.164 -18.953 -13.133 1 98.62 84 THR B N 1
ATOM 1623 C CA . THR B 1 84 ? 15.828 -19.562 -11.977 1 98.62 84 THR B CA 1
ATOM 1624 C C . THR B 1 84 ? 14.82 -19.875 -10.875 1 98.62 84 THR B C 1
ATOM 1626 O O . THR B 1 84 ? 14.031 -19.016 -10.484 1 98.62 84 THR B O 1
ATOM 1629 N N . VAL B 1 85 ? 14.844 -21.078 -10.336 1 98.81 85 VAL B N 1
ATOM 1630 C CA . VAL B 1 85 ? 14.008 -21.453 -9.203 1 98.81 85 VAL B CA 1
ATOM 1631 C C . VAL B 1 85 ? 14.469 -20.719 -7.945 1 98.81 85 VAL B C 1
ATOM 1633 O O . VAL B 1 85 ? 15.641 -20.797 -7.57 1 98.81 85 VAL B O 1
ATOM 1636 N N . VAL B 1 86 ? 13.57 -20 -7.293 1 98.81 86 VAL B N 1
ATOM 1637 C CA . VAL B 1 86 ? 13.977 -19.172 -6.164 1 98.81 86 VAL B CA 1
ATOM 1638 C C . VAL B 1 86 ? 13.289 -19.656 -4.891 1 98.81 86 VAL B C 1
ATOM 1640 O O . VAL B 1 86 ? 13.453 -19.078 -3.822 1 98.81 86 VAL B O 1
ATOM 1643 N N . GLY B 1 87 ? 12.477 -20.719 -4.941 1 98.75 87 GLY B N 1
ATOM 1644 C CA . GLY B 1 87 ? 11.844 -21.297 -3.768 1 98.75 87 GLY B CA 1
ATOM 1645 C C . GLY B 1 87 ? 10.539 -20.609 -3.398 1 98.75 87 GLY B C 1
ATOM 1646 O O . GLY B 1 87 ? 9.688 -20.375 -4.258 1 98.75 87 GLY B O 1
ATOM 1647 N N . ASN B 1 88 ? 10.281 -20.25 -2.164 1 98.88 88 ASN B N 1
ATOM 1648 C CA . ASN B 1 88 ? 8.969 -19.844 -1.662 1 98.88 88 ASN B CA 1
ATOM 1649 C C . ASN B 1 88 ? 8.781 -18.328 -1.73 1 98.88 88 ASN B C 1
ATOM 1651 O O . ASN B 1 88 ? 7.656 -17.844 -1.603 1 98.88 88 ASN B O 1
ATOM 1655 N N . ALA B 1 89 ? 9.883 -17.625 -1.871 1 98.94 89 ALA B N 1
ATOM 1656 C CA . ALA B 1 89 ? 9.781 -16.172 -1.907 1 98.94 89 ALA B CA 1
ATOM 1657 C C . ALA B 1 89 ? 10.922 -15.562 -2.715 1 98.94 89 ALA B C 1
ATOM 1659 O O . ALA B 1 89 ? 11.977 -16.188 -2.881 1 98.94 89 ALA B O 1
ATOM 1660 N N . THR B 1 90 ? 10.688 -14.414 -3.268 1 98.81 90 THR B N 1
ATOM 1661 C CA . THR B 1 90 ? 11.695 -13.625 -3.973 1 98.81 90 THR B CA 1
ATOM 1662 C C . THR B 1 90 ? 11.5 -12.141 -3.697 1 98.81 90 THR B C 1
ATOM 1664 O O . THR B 1 90 ? 10.414 -11.703 -3.316 1 98.81 90 THR B O 1
ATOM 1667 N N . SER B 1 91 ? 12.539 -11.391 -3.768 1 98.75 91 SER B N 1
ATOM 1668 C CA . SER B 1 91 ? 12.531 -9.938 -3.627 1 98.75 91 SER B CA 1
ATOM 1669 C C . SER B 1 91 ? 13.438 -9.273 -4.66 1 98.75 91 SER B C 1
ATOM 1671 O O . SER B 1 91 ? 14.523 -9.781 -4.957 1 98.75 91 SER B O 1
ATOM 1673 N N . PHE B 1 92 ? 12.969 -8.195 -5.215 1 98.19 92 PHE B N 1
ATOM 1674 C CA . PHE B 1 92 ? 13.742 -7.461 -6.207 1 98.19 92 PHE B CA 1
ATOM 1675 C C . PHE B 1 92 ? 13.312 -5.996 -6.254 1 98.19 92 PHE B C 1
ATOM 1677 O O . PHE B 1 92 ? 12.203 -5.656 -5.82 1 98.19 92 PHE B O 1
ATOM 1684 N N . THR B 1 93 ? 14.188 -5.215 -6.73 1 97.62 93 THR B N 1
ATOM 1685 C CA . THR B 1 93 ? 13.836 -3.818 -6.957 1 97.62 93 THR B CA 1
ATOM 1686 C C . THR B 1 93 ? 13.203 -3.635 -8.328 1 97.62 93 THR B C 1
ATOM 1688 O O . THR B 1 93 ? 13.672 -4.203 -9.32 1 97.62 93 THR B O 1
ATOM 1691 N N . LEU B 1 94 ? 12.109 -2.98 -8.352 1 94.69 94 LEU B N 1
ATOM 1692 C CA . LEU B 1 94 ? 11.414 -2.676 -9.594 1 94.69 94 LEU B CA 1
ATOM 1693 C C . LEU B 1 94 ? 11.359 -1.17 -9.836 1 94.69 94 LEU B C 1
ATOM 1695 O O . LEU B 1 94 ? 10.805 -0.428 -9.023 1 94.69 94 LEU B O 1
ATOM 1699 N N . THR B 1 95 ? 12.07 -0.738 -10.969 1 93 95 THR B N 1
ATOM 1700 C CA . THR B 1 95 ? 12.086 0.674 -11.328 1 93 95 THR B CA 1
ATOM 1701 C C . THR B 1 95 ? 10.688 1.15 -11.719 1 93 95 THR B C 1
ATOM 1703 O O . THR B 1 95 ? 9.883 0.37 -12.227 1 93 95 THR B O 1
ATOM 1706 N N . GLN B 1 96 ? 10.445 2.375 -11.438 1 84.38 96 GLN B N 1
ATOM 1707 C CA . GLN B 1 96 ? 9.156 2.957 -11.797 1 84.38 96 GLN B CA 1
ATOM 1708 C C . GLN B 1 96 ? 8.82 2.664 -13.258 1 84.38 96 GLN B C 1
ATOM 1710 O O . GLN B 1 96 ? 9.656 2.834 -14.141 1 84.38 96 GLN B O 1
ATOM 1715 N N . GLY B 1 97 ? 7.586 2.242 -13.406 1 85.5 97 GLY B N 1
ATOM 1716 C CA . GLY B 1 97 ? 7.059 2.076 -14.75 1 85.5 97 GLY B CA 1
ATOM 1717 C C . GLY B 1 97 ? 7.445 0.753 -15.383 1 85.5 97 GLY B C 1
ATOM 1718 O O . GLY B 1 97 ? 6.949 0.404 -16.453 1 85.5 97 GLY B O 1
ATOM 1719 N N . THR B 1 98 ? 8.281 -0.003 -14.797 1 92.88 98 THR B N 1
ATOM 1720 C CA . THR B 1 98 ? 8.703 -1.276 -15.367 1 92.88 98 THR B CA 1
ATOM 1721 C C . THR B 1 98 ? 7.918 -2.434 -14.75 1 92.88 98 THR B C 1
ATOM 1723 O O . THR B 1 98 ? 7.188 -2.244 -13.781 1 92.88 98 THR B O 1
ATOM 1726 N N . GLU B 1 99 ? 7.984 -3.572 -15.398 1 94.44 99 GLU B N 1
ATOM 1727 C CA . GLU B 1 99 ? 7.273 -4.762 -14.945 1 94.44 99 GLU B CA 1
ATOM 1728 C C . GLU B 1 99 ? 8.219 -5.957 -14.82 1 94.44 99 GLU B C 1
ATOM 1730 O O . GLU B 1 99 ? 9.297 -5.961 -15.414 1 94.44 99 GLU B O 1
ATOM 1735 N N . ARG B 1 100 ? 7.906 -6.879 -14.023 1 97.31 100 ARG B N 1
ATOM 1736 C CA . ARG B 1 100 ? 8.594 -8.156 -13.891 1 97.31 100 ARG B CA 1
ATOM 1737 C C . ARG B 1 100 ? 7.609 -9.281 -13.594 1 97.31 100 ARG B C 1
ATOM 1739 O O . ARG B 1 100 ? 6.66 -9.094 -12.828 1 97.31 100 ARG B O 1
ATOM 1746 N N . THR B 1 101 ? 7.84 -10.383 -14.258 1 97.94 101 THR B N 1
ATOM 1747 C CA . THR B 1 101 ? 6.98 -11.547 -14.07 1 97.94 101 THR B CA 1
ATOM 1748 C C . THR B 1 101 ? 7.617 -12.547 -13.117 1 97.94 101 THR B C 1
ATOM 1750 O O . THR B 1 101 ? 8.812 -12.828 -13.211 1 97.94 101 THR B O 1
ATOM 1753 N N . VAL B 1 102 ? 6.863 -13.008 -12.156 1 98.69 102 VAL B N 1
ATOM 1754 C CA . VAL B 1 102 ? 7.211 -14.133 -11.289 1 98.69 102 VAL B CA 1
ATOM 1755 C C . VAL B 1 102 ? 6.41 -15.367 -11.695 1 98.69 102 VAL B C 1
ATOM 1757 O O . VAL B 1 102 ? 5.184 -15.305 -11.82 1 98.69 102 VAL B O 1
ATOM 1760 N N . GLN B 1 103 ? 7.109 -16.406 -11.969 1 98.94 103 GLN B N 1
ATOM 1761 C CA . GLN B 1 103 ? 6.504 -17.656 -12.383 1 98.94 103 GLN B CA 1
ATOM 1762 C C . GLN B 1 103 ? 6.453 -18.656 -11.219 1 98.94 103 GLN B C 1
ATOM 1764 O O . GLN B 1 103 ? 7 -18.391 -10.148 1 98.94 103 GLN B O 1
ATOM 1769 N N . ILE B 1 104 ? 5.719 -19.734 -11.406 1 98.94 104 ILE B N 1
ATOM 1770 C CA . ILE B 1 104 ? 5.695 -20.844 -10.461 1 98.94 104 ILE B CA 1
ATOM 1771 C C . ILE B 1 104 ? 5.879 -22.156 -11.211 1 98.94 104 ILE B C 1
ATOM 1773 O O . ILE B 1 104 ? 5.309 -22.359 -12.281 1 98.94 104 ILE B O 1
ATOM 1777 N N . GLU B 1 105 ? 6.73 -22.984 -10.711 1 98.94 105 GLU B N 1
ATOM 1778 C CA . GLU B 1 105 ? 6.906 -24.359 -11.188 1 98.94 105 GLU B CA 1
ATOM 1779 C C . GLU B 1 105 ? 6.18 -25.359 -10.297 1 98.94 105 GLU B C 1
ATOM 1781 O O . GLU B 1 105 ? 6.457 -25.438 -9.102 1 98.94 105 GLU B O 1
ATOM 1786 N N . ILE B 1 106 ? 5.262 -26.016 -10.859 1 98.88 106 ILE B N 1
ATOM 1787 C CA . ILE B 1 106 ? 4.508 -27.016 -10.117 1 98.88 106 ILE B CA 1
ATOM 1788 C C . ILE B 1 106 ? 4.906 -28.406 -10.594 1 98.88 106 ILE B C 1
ATOM 1790 O O . ILE B 1 106 ? 4.891 -28.703 -11.789 1 98.88 106 ILE B O 1
ATOM 1794 N N . PRO B 1 107 ? 5.281 -29.312 -9.648 1 98.56 107 PRO B N 1
ATOM 1795 C CA . PRO B 1 107 ? 5.75 -30.641 -10.047 1 98.56 107 PRO B CA 1
ATOM 1796 C C . PRO B 1 107 ? 4.633 -31.531 -10.609 1 98.56 107 PRO B C 1
ATOM 1798 O O . PRO B 1 107 ? 3.453 -31.188 -10.469 1 98.56 107 PRO B O 1
ATOM 1801 N N . ASP B 1 108 ? 5.074 -32.594 -11.227 1 97.88 108 ASP B N 1
ATOM 1802 C CA . ASP B 1 108 ? 4.145 -33.594 -11.742 1 97.88 108 ASP B CA 1
ATOM 1803 C C . ASP B 1 108 ? 3.545 -34.438 -10.609 1 97.88 108 ASP B C 1
ATOM 1805 O O . ASP B 1 108 ? 3.971 -35.562 -10.367 1 97.88 108 ASP B O 1
ATOM 1809 N N . ASP B 1 109 ? 2.656 -33.906 -9.93 1 97.69 109 ASP B N 1
ATOM 1810 C CA . ASP B 1 109 ? 1.958 -34.531 -8.805 1 97.69 109 ASP B CA 1
ATOM 1811 C C . ASP B 1 109 ? 0.45 -34.312 -8.906 1 97.69 109 ASP B C 1
ATOM 1813 O O . ASP B 1 109 ? -0.05 -33.25 -8.57 1 97.69 109 ASP B O 1
ATOM 1817 N N . ALA B 1 110 ? -0.288 -35.219 -9.289 1 95.19 110 ALA B N 1
ATOM 1818 C CA . ALA B 1 110 ? -1.722 -35.156 -9.562 1 95.19 110 ALA B CA 1
ATOM 1819 C C . ALA B 1 110 ? -2.5 -34.781 -8.305 1 95.19 110 ALA B C 1
ATOM 1821 O O . ALA B 1 110 ? -3.639 -34.312 -8.383 1 95.19 110 ALA B O 1
ATOM 1822 N N . SER B 1 111 ? -1.919 -35.062 -7.133 1 97 111 SER B N 1
ATOM 1823 C CA . SER B 1 111 ? -2.604 -34.719 -5.891 1 97 111 SER B CA 1
ATOM 1824 C C . SER B 1 111 ? -2.781 -33.219 -5.746 1 97 111 SER B C 1
ATOM 1826 O O . SER B 1 111 ? -3.549 -32.75 -4.898 1 97 111 SER B O 1
ATOM 1828 N N . LEU B 1 112 ? -2.129 -32.469 -6.551 1 98 112 LEU B N 1
ATOM 1829 C CA . LEU B 1 112 ? -2.174 -31.016 -6.469 1 98 112 LEU B CA 1
ATOM 1830 C C . LEU B 1 112 ? -3.312 -30.469 -7.312 1 98 112 LEU B C 1
ATOM 1832 O O . LEU B 1 112 ? -3.58 -29.266 -7.285 1 98 112 LEU B O 1
ATOM 1836 N N . THR B 1 113 ? -3.912 -31.406 -8.023 1 94.94 113 THR B N 1
ATOM 1837 C CA . THR B 1 113 ? -5.035 -30.953 -8.844 1 94.94 113 THR B CA 1
ATOM 1838 C C . THR B 1 113 ? -6.113 -30.312 -7.973 1 94.94 113 THR B C 1
ATOM 1840 O O . THR B 1 113 ? -6.438 -30.828 -6.898 1 94.94 113 THR B O 1
ATOM 1843 N N . ASP B 1 114 ? -6.676 -29.141 -8.383 1 94.19 114 ASP B N 1
ATOM 1844 C CA . ASP B 1 114 ? -7.777 -28.422 -7.77 1 94.19 114 ASP B CA 1
ATOM 1845 C C . ASP B 1 114 ? -7.312 -27.688 -6.512 1 94.19 114 ASP B C 1
ATOM 1847 O O . ASP B 1 114 ? -8.125 -27.125 -5.773 1 94.19 114 ASP B O 1
ATOM 1851 N N . GLU B 1 115 ? -6.027 -27.828 -6.215 1 97.88 115 GLU B N 1
ATOM 1852 C CA . GLU B 1 115 ? -5.496 -26.938 -5.18 1 97.88 115 GLU B CA 1
ATOM 1853 C C . GLU B 1 115 ? -5.488 -25.484 -5.641 1 97.88 115 GLU B C 1
ATOM 1855 O O . GLU B 1 115 ? -5.785 -25.203 -6.801 1 97.88 115 GLU B O 1
ATOM 1860 N N . THR B 1 116 ? -5.363 -24.625 -4.699 1 98 116 THR B N 1
ATOM 1861 C CA . THR B 1 116 ? -5.219 -23.203 -4.973 1 98 116 THR B CA 1
ATOM 1862 C C . THR B 1 116 ? -3.893 -22.672 -4.422 1 98 116 THR B C 1
ATOM 1864 O O . THR B 1 116 ? -3.545 -22.938 -3.27 1 98 116 THR B O 1
ATOM 1867 N N . VAL B 1 117 ? -3.107 -22.016 -5.297 1 98.44 117 VAL B N 1
ATOM 1868 C CA . VAL B 1 117 ? -1.904 -21.344 -4.836 1 98.44 117 VAL B CA 1
ATOM 1869 C C . VAL B 1 117 ? -2.279 -19.984 -4.227 1 98.44 117 VAL B C 1
ATOM 1871 O O . VAL B 1 117 ? -2.865 -19.141 -4.898 1 98.44 117 VAL B O 1
ATOM 1874 N N . TYR B 1 118 ? -1.979 -19.797 -2.961 1 97.5 118 TYR B N 1
ATOM 1875 C CA . TYR B 1 118 ? -2.115 -18.516 -2.299 1 97.5 118 TYR B CA 1
ATOM 1876 C C . TYR B 1 118 ? -0.759 -17.828 -2.139 1 97.5 118 TYR B C 1
ATOM 1878 O O . TYR B 1 118 ? 0.223 -18.484 -1.763 1 97.5 118 TYR B O 1
ATOM 1886 N N . PHE B 1 119 ? -0.685 -16.547 -2.451 1 96.88 119 PHE B N 1
ATOM 1887 C CA . PHE B 1 119 ? 0.579 -15.82 -2.363 1 96.88 119 PHE B CA 1
ATOM 1888 C C . PHE B 1 119 ? 0.342 -14.352 -2.021 1 96.88 119 PHE B C 1
ATOM 1890 O O . PHE B 1 119 ? -0.8 -13.891 -2.006 1 96.88 119 PHE B O 1
ATOM 1897 N N . TYR B 1 120 ? 1.351 -13.703 -1.646 1 95.44 120 TYR B N 1
ATOM 1898 C CA . TYR B 1 120 ? 1.28 -12.273 -1.353 1 95.44 120 TYR B CA 1
ATOM 1899 C C . TYR B 1 120 ? 2.289 -11.492 -2.188 1 95.44 120 TYR B C 1
ATOM 1901 O O . TYR B 1 120 ? 3.275 -12.062 -2.668 1 95.44 120 TYR B O 1
ATOM 1909 N N . VAL B 1 121 ? 1.997 -10.219 -2.471 1 94.19 121 VAL B N 1
ATOM 1910 C CA . VAL B 1 121 ? 2.891 -9.258 -3.104 1 94.19 121 VAL B CA 1
ATOM 1911 C C . VAL B 1 121 ? 2.99 -7.996 -2.242 1 94.19 121 VAL B C 1
ATOM 1913 O O . VAL B 1 121 ? 1.978 -7.355 -1.951 1 94.19 121 VAL B O 1
ATOM 1916 N N . ASP B 1 122 ? 4.172 -7.723 -1.868 1 93.81 122 ASP B N 1
ATOM 1917 C CA . ASP B 1 122 ? 4.426 -6.516 -1.089 1 93.81 122 ASP B CA 1
ATOM 1918 C C . ASP B 1 122 ? 5.387 -5.582 -1.818 1 93.81 122 ASP B C 1
ATOM 1920 O O . ASP B 1 122 ? 6.312 -6.039 -2.494 1 93.81 122 ASP B O 1
ATOM 1924 N N . ALA B 1 123 ? 5.117 -4.344 -1.713 1 90.69 123 ALA B N 1
ATOM 1925 C CA . ALA B 1 123 ? 6.031 -3.318 -2.207 1 90.69 123 ALA B CA 1
ATOM 1926 C C . ALA B 1 123 ? 6.426 -2.352 -1.094 1 90.69 123 ALA B C 1
ATOM 1928 O O . ALA B 1 123 ? 5.59 -1.97 -0.271 1 90.69 123 ALA B O 1
ATOM 1929 N N . SER B 1 124 ? 7.691 -2 -1.088 1 91.44 124 SER B N 1
ATOM 1930 C CA . SER B 1 124 ? 8.164 -1.085 -0.056 1 91.44 124 SER B CA 1
ATOM 1931 C C . SER B 1 124 ? 9.156 -0.073 -0.627 1 91.44 124 SER B C 1
ATOM 1933 O O . SER B 1 124 ? 9.914 -0.389 -1.544 1 91.44 124 SER B O 1
ATOM 1935 N N . ALA B 1 125 ? 9.07 1.045 -0.193 1 87.5 125 ALA B N 1
ATOM 1936 C CA . ALA B 1 125 ? 10.016 2.148 -0.344 1 87.5 125 ALA B CA 1
ATOM 1937 C C . ALA B 1 125 ? 10.055 3.014 0.913 1 87.5 125 ALA B C 1
ATOM 1939 O O . ALA B 1 125 ? 9.195 2.883 1.79 1 87.5 125 ALA B O 1
ATOM 1940 N N . PRO B 1 126 ? 11.133 3.758 1.063 1 84.31 126 PRO B N 1
ATOM 1941 C CA . PRO B 1 126 ? 11.133 4.625 2.242 1 84.31 126 PRO B CA 1
ATOM 1942 C C . PRO B 1 126 ? 9.828 5.406 2.396 1 84.31 126 PRO B C 1
ATOM 1944 O O . PRO B 1 126 ? 9.43 6.137 1.485 1 84.31 126 PRO B O 1
ATOM 1947 N N . GLY B 1 127 ? 9.109 5.176 3.518 1 83.19 127 GLY B N 1
ATOM 1948 C CA . GLY B 1 127 ? 7.898 5.91 3.846 1 83.19 127 GLY B CA 1
ATOM 1949 C C . GLY B 1 127 ? 6.668 5.375 3.141 1 83.19 127 GLY B C 1
ATOM 1950 O O . GLY B 1 127 ? 5.617 6.023 3.139 1 83.19 127 GLY B O 1
ATOM 1951 N N . LEU B 1 128 ? 6.793 4.285 2.477 1 86.81 128 LEU B N 1
ATOM 1952 C CA . LEU B 1 128 ? 5.684 3.705 1.731 1 86.81 128 LEU B CA 1
ATOM 1953 C C . LEU B 1 128 ? 5.691 2.184 1.842 1 86.81 128 LEU B C 1
ATOM 1955 O O . LEU B 1 128 ? 6.73 1.55 1.656 1 86.81 128 LEU B O 1
ATOM 1959 N N . GLU B 1 129 ? 4.562 1.65 2.182 1 89.44 129 GLU B N 1
ATOM 1960 C CA . GLU B 1 129 ? 4.352 0.206 2.178 1 89.44 129 GLU B CA 1
ATOM 1961 C C . GLU B 1 129 ? 3.037 -0.156 1.491 1 89.44 129 GLU B C 1
ATOM 1963 O O . GLU B 1 129 ? 2 0.455 1.76 1 89.44 129 GLU B O 1
ATOM 1968 N N . VAL B 1 130 ? 3.061 -1.061 0.61 1 89.5 130 VAL B N 1
ATOM 1969 C CA . VAL B 1 130 ? 1.893 -1.612 -0.07 1 89.5 130 VAL B CA 1
ATOM 1970 C C . VAL B 1 130 ? 1.843 -3.125 0.135 1 89.5 130 VAL B C 1
A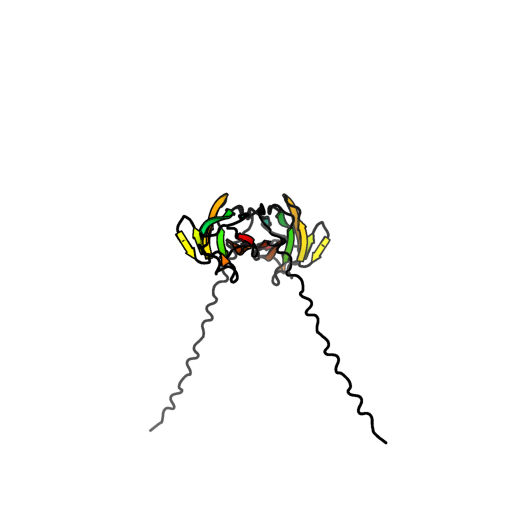TOM 1972 O O . VAL B 1 130 ? 2.832 -3.822 -0.099 1 89.5 130 VAL B O 1
ATOM 1975 N N . THR B 1 131 ? 0.748 -3.6 0.583 1 91.19 131 THR B N 1
ATOM 1976 C CA . THR B 1 131 ? 0.617 -5.035 0.812 1 91.19 131 THR B CA 1
ATOM 1977 C C . THR B 1 131 ? -0.621 -5.582 0.109 1 91.19 131 THR B C 1
ATOM 1979 O O . THR B 1 131 ? -1.701 -4.996 0.191 1 91.19 131 THR B O 1
ATOM 1982 N N . ALA B 1 132 ? -0.482 -6.574 -0.612 1 90.19 132 ALA B N 1
ATOM 1983 C CA . ALA B 1 132 ? -1.53 -7.422 -1.177 1 90.19 132 ALA B CA 1
ATOM 1984 C C . ALA B 1 132 ? -1.384 -8.867 -0.705 1 90.19 132 ALA B C 1
ATOM 1986 O O . ALA B 1 132 ? -0.761 -9.688 -1.382 1 90.19 132 ALA B O 1
ATOM 1987 N N . PRO B 1 133 ? -2.029 -9.25 0.386 1 91.88 133 PRO B N 1
ATOM 1988 C CA . PRO B 1 133 ? -1.664 -10.469 1.112 1 91.88 133 PRO B CA 1
ATOM 1989 C C . PRO B 1 133 ? -2.381 -11.711 0.583 1 91.88 133 PRO B C 1
ATOM 1991 O O . PRO B 1 133 ? -2.02 -12.836 0.938 1 91.88 133 PRO B O 1
ATOM 1994 N N . ASP B 1 134 ? -3.404 -11.508 -0.191 1 88.62 134 ASP B N 1
ATOM 1995 C CA . ASP B 1 134 ? -4.285 -12.641 -0.448 1 88.62 134 ASP B CA 1
ATOM 1996 C C . ASP B 1 134 ? -4.551 -12.805 -1.942 1 88.62 134 ASP B C 1
ATOM 1998 O O . ASP B 1 134 ? -5.703 -12.898 -2.367 1 88.62 134 ASP B O 1
ATOM 2002 N N . ARG B 1 135 ? -3.508 -12.953 -2.658 1 91.62 135 ARG B N 1
ATOM 2003 C CA . ARG B 1 135 ? -3.678 -13.297 -4.066 1 91.62 135 ARG B CA 1
ATOM 2004 C C . ARG B 1 135 ? -3.707 -14.805 -4.262 1 91.62 135 ARG B C 1
ATOM 2006 O O . ARG B 1 135 ? -3.211 -15.555 -3.418 1 91.62 135 ARG B O 1
ATOM 2013 N N . SER B 1 136 ? -4.367 -15.234 -5.355 1 95.56 136 SER B N 1
ATOM 2014 C CA . SER B 1 136 ? -4.461 -16.688 -5.527 1 95.56 136 SER B CA 1
ATOM 2015 C C . SER B 1 136 ? -4.641 -17.047 -6.996 1 95.56 136 SER B C 1
ATOM 2017 O O . SER B 1 136 ? -5.055 -16.219 -7.805 1 95.56 136 SER B O 1
ATOM 2019 N N . ALA B 1 137 ? -4.266 -18.219 -7.348 1 96.44 137 ALA B N 1
ATOM 2020 C CA . ALA B 1 137 ? -4.473 -18.844 -8.648 1 96.44 137 ALA B CA 1
ATOM 2021 C C . ALA B 1 137 ? -4.781 -20.328 -8.5 1 96.44 137 ALA B C 1
ATOM 2023 O O . ALA B 1 137 ? -4.078 -21.047 -7.781 1 96.44 137 ALA B O 1
ATOM 2024 N N . PRO B 1 138 ? -5.797 -20.844 -9.117 1 97.38 138 PRO B N 1
ATOM 2025 C CA . PRO B 1 138 ? -6.094 -22.266 -9.031 1 97.38 138 PRO B CA 1
ATOM 2026 C C . PRO B 1 138 ? -5.094 -23.125 -9.805 1 97.38 138 PRO B C 1
ATOM 2028 O O . PRO B 1 138 ? -4.543 -22.672 -10.812 1 97.38 138 PRO B O 1
ATOM 2031 N N . VAL B 1 139 ? -4.918 -24.312 -9.32 1 98.5 139 VAL B N 1
ATOM 2032 C CA . VAL B 1 139 ? -4.055 -25.297 -9.977 1 98.5 139 VAL B CA 1
ATOM 2033 C C . VAL B 1 139 ? -4.895 -26.234 -10.844 1 98.5 139 VAL B C 1
ATOM 2035 O O . VAL B 1 139 ? -5.883 -26.797 -10.375 1 98.5 139 VAL B O 1
ATOM 2038 N N . ASN B 1 140 ? -4.484 -26.312 -12.102 1 97 140 ASN B N 1
ATOM 2039 C CA . ASN B 1 140 ? -5.168 -27.219 -13.031 1 97 140 ASN B CA 1
ATOM 2040 C C . ASN B 1 140 ? -4.219 -28.25 -13.609 1 97 140 ASN B C 1
ATOM 2042 O O . ASN B 1 140 ? -3 -28.141 -13.469 1 97 140 ASN B O 1
ATOM 2046 N N . GLU B 1 141 ? -4.77 -29.297 -14.172 1 92.12 141 GLU B N 1
ATOM 2047 C CA . GLU B 1 141 ? -3.988 -30.359 -14.812 1 92.12 141 GLU B CA 1
ATOM 2048 C C . GLU B 1 141 ? -3.74 -30.047 -16.281 1 92.12 141 GLU B C 1
ATOM 2050 O O . GLU B 1 141 ? -4.543 -29.375 -16.922 1 92.12 141 GLU B O 1
#

Foldseek 3Di:
DPPPPPPPPDPPPPPPPPPPPPPPPPQCAQPVVVQKTKHADQADEEQDKFFGIKIAGANQAKKKKKKFWDPVQQVFWFKDFPRRTDGGMDIDIDGHGDMGTIITHGYNDCVLAQPKTFMKMWIDDVVDIDIDRGHIHTYHD/DPPPPPPPPPPPPPPPPPPPPPPPPPQCAQPVVVQKGKHADQADEEQDKFFGIKIAGANQAKKKKKKFWDPVQQVFWFKDFPRRTDGGMDIDIDGHGDMGTIITHGYNDCVLAQPKTWMKMWIDDVVDIDIDRGHIHTYHD

Radius of gyration: 27.85 Å; Cα contacts (8 Å, |Δi|>4): 686; chains: 2; bounding box: 92×79×75 Å

Nearest PDB structures (foldseek):
  3hs0-assembly1_G  TM=5.475E-01  e=3.715E-04  Naja kaouthia
  7zgj-assembly1_B  TM=5.833E-01  e=1.027E-02  Homo sapiens
  1acc-assembly1_A  TM=5.057E-01  e=3.667E-02  Bacillus anthracis
  8b5l-assembly1_v  TM=4.467E-01  e=4.576E-02  Oryctolagus cuniculus
  2q2e-assembly1_B  TM=4.227E-01  e=1.337E+00  Methanosarcina mazei

Organism: NCBI:txid2743089

Sequence (282 aa):
MSVVMGSGGMATASFTTVDAPRNSAVDVTSDELGAHSLDVAQSVFINSTSSLVTVTNRLGRDVTITVGLRDDSEHIGDLVVDGTVVGNATSFTLTQGTERTVQIEIPDDASLTDETVYFYVDASAPGLEVTAPDRSAPVNEMSVVMGSGGMATASFTTVDAPRNSAVDVTSDELGAHSLDVAQSVFINSTSSLVTVTNRLGRDVTITVGLRDDSEHIGDLVVDGTVVGNATSFTLTQGTERTVQIEIPDDASLTDETVYFYVDASAPGLEVTAPDRSAPVNE

pLDDT: mean 78.19, std 28.8, range [22.83, 98.94]

Solvent-accessible surface area (backbone atoms only — not comparable to full-atom values): 15064 Å² total; per-residue (Å²): 134,84,81,76,81,75,77,76,74,78,77,74,76,74,77,74,75,76,74,71,73,74,74,77,67,58,70,54,45,64,36,53,22,31,14,43,28,38,46,43,28,82,51,34,40,50,56,34,77,26,66,42,35,35,44,31,30,33,36,65,43,62,28,41,39,35,43,32,48,35,83,93,22,46,85,60,41,32,32,26,46,92,87,39,80,56,40,51,47,50,73,47,77,40,50,48,74,38,68,53,61,38,25,32,34,21,57,83,48,76,86,49,50,75,36,60,43,37,27,30,44,33,37,38,40,92,58,36,40,36,41,27,68,52,33,60,29,40,30,36,121,134,84,78,78,77,74,78,74,75,78,76,76,76,74,75,75,76,76,72,68,75,74,73,75,69,62,71,54,48,64,37,54,23,31,17,43,28,37,46,43,28,83,49,34,40,49,57,34,75,29,66,40,33,35,42,30,30,33,37,65,42,63,28,40,36,36,42,32,47,35,84,92,21,45,86,60,41,31,31,26,47,91,89,38,79,54,41,52,47,50,73,46,76,40,50,47,73,37,70,52,62,38,26,34,35,22,57,84,49,77,85,49,52,75,38,62,43,38,26,28,45,34,37,38,40,90,57,36,40,36,41,27,70,55,34,60,28,39,30,38,120

Secondary structure (DSSP, 8-state):
-----------------------------EE--SSEEEEE-S-EETTEEEEEEEEEE-SSS-EEEEEEE-GGGTTT-EEEETTEEEETEEEEEE-TT-EEEEEEEE-S-GGGTT-EEEEEEEEEETTEEEEEEEEEEEEE-/-----------------------------SB--SSEEEEE-S-EETTEEEEEEEEEE-SSS-EEEEEEE-GGGTTT-EEEETTEEEETEEEEEE-TT-EEEEEEEE-S-GGGTT-EEEEEEEEEETTEEEEEEEEEEEEE-